Protein AF-A0A957PZE1-F1 (afdb_monomer)

Structure (mmCIF, N/CA/C/O backbone):
data_AF-A0A957PZE1-F1
#
_entry.id   AF-A0A957PZE1-F1
#
loop_
_atom_site.group_PDB
_atom_site.id
_atom_site.type_symbol
_atom_site.label_atom_id
_atom_site.label_alt_id
_atom_site.label_comp_id
_atom_site.label_asym_id
_atom_site.label_entity_id
_atom_site.label_seq_id
_atom_site.pdbx_PDB_ins_code
_atom_site.Cartn_x
_atom_site.Cartn_y
_atom_site.Cartn_z
_atom_site.occupancy
_atom_site.B_iso_or_equiv
_atom_site.auth_seq_id
_atom_site.auth_comp_id
_atom_site.auth_asym_id
_atom_site.auth_atom_id
_atom_site.pdbx_PDB_model_num
ATOM 1 N N . MET A 1 1 ? -13.901 0.054 61.095 1.00 64.50 1 MET A N 1
ATOM 2 C CA . MET A 1 1 ? -14.692 1.271 61.415 1.00 64.50 1 MET A CA 1
ATOM 3 C C . MET A 1 1 ? -14.905 2.197 60.211 1.00 64.50 1 MET A C 1
ATOM 5 O O . MET A 1 1 ? -15.991 2.746 60.089 1.00 64.50 1 MET A O 1
ATOM 9 N N . 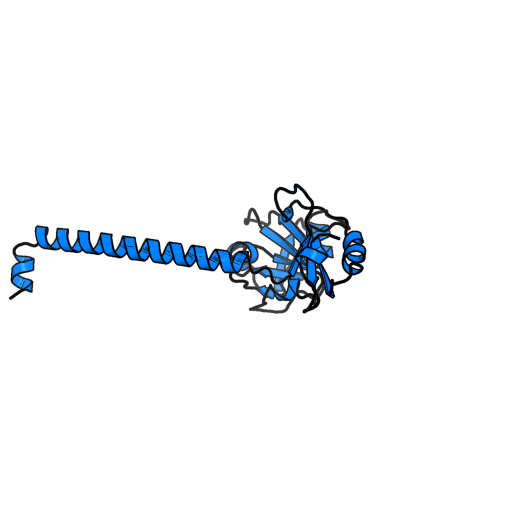VAL A 1 2 ? -13.943 2.321 59.285 1.00 71.81 2 VAL A N 1
ATOM 10 C CA . VAL A 1 2 ? -14.029 3.201 58.095 1.00 71.81 2 VAL A CA 1
ATOM 11 C C . VAL A 1 2 ? -15.204 2.864 57.157 1.00 71.81 2 VAL A C 1
ATOM 13 O O . VAL A 1 2 ? -15.988 3.746 56.824 1.00 71.81 2 VAL A O 1
ATOM 16 N N . ILE A 1 3 ? -15.411 1.585 56.821 1.00 73.06 3 ILE A N 1
ATOM 17 C CA . ILE A 1 3 ? -16.488 1.135 55.909 1.00 73.06 3 ILE A CA 1
ATOM 18 C C . ILE A 1 3 ? -17.892 1.456 56.463 1.00 73.06 3 ILE A C 1
ATOM 20 O O . ILE A 1 3 ? -18.770 1.907 55.732 1.00 73.06 3 ILE A O 1
ATOM 24 N N . LYS A 1 4 ? -18.091 1.323 57.784 1.00 71.12 4 LYS A N 1
ATOM 25 C CA . LYS A 1 4 ? -19.349 1.681 58.470 1.00 71.12 4 LYS A CA 1
ATOM 26 C C . LYS A 1 4 ? -19.640 3.189 58.427 1.00 71.12 4 LYS A C 1
ATOM 28 O O . LYS A 1 4 ? -20.803 3.578 58.370 1.00 71.12 4 LYS A O 1
ATOM 33 N N . ASN A 1 5 ? -18.603 4.031 58.438 1.00 69.94 5 ASN A N 1
ATOM 34 C CA . ASN A 1 5 ? -18.749 5.485 58.319 1.00 69.94 5 ASN A CA 1
ATOM 35 C C . ASN A 1 5 ? -19.042 5.933 56.881 1.00 69.94 5 ASN A C 1
ATOM 37 O O . ASN A 1 5 ? -19.846 6.844 56.696 1.00 69.94 5 ASN A O 1
ATOM 41 N N . LEU A 1 6 ? -18.459 5.267 55.880 1.00 68.75 6 LEU A N 1
ATOM 42 C CA . LEU A 1 6 ? -18.777 5.500 54.465 1.00 68.75 6 LEU A CA 1
ATOM 43 C C . LEU A 1 6 ? -20.239 5.134 54.156 1.00 68.75 6 LEU A C 1
ATOM 45 O O . LEU A 1 6 ? -20.953 5.914 53.533 1.00 68.75 6 LEU A O 1
ATOM 49 N N . LEU A 1 7 ? -20.724 4.004 54.687 1.00 74.94 7 LEU A N 1
ATOM 50 C CA . LEU A 1 7 ? -22.118 3.561 54.533 1.00 74.94 7 LEU A CA 1
ATOM 51 C C . LEU A 1 7 ? -23.134 4.481 55.233 1.00 74.94 7 LEU A C 1
ATOM 53 O O . LEU A 1 7 ? -24.250 4.639 54.748 1.00 74.94 7 LEU A O 1
ATOM 57 N N . ARG A 1 8 ? -22.758 5.144 56.337 1.00 79.06 8 ARG A N 1
ATOM 58 C CA . ARG A 1 8 ? -23.622 6.129 57.024 1.00 79.06 8 ARG A CA 1
ATOM 59 C C . ARG A 1 8 ? -23.803 7.438 56.252 1.00 79.06 8 ARG A C 1
ATOM 61 O O . ARG A 1 8 ? -24.754 8.165 56.520 1.00 79.06 8 ARG A O 1
ATOM 68 N N . ARG A 1 9 ? -22.899 7.764 55.324 1.00 81.56 9 ARG A N 1
ATOM 69 C CA . ARG A 1 9 ? -22.965 8.959 54.461 1.00 81.56 9 ARG A CA 1
ATOM 70 C C . ARG A 1 9 ? -22.825 8.572 52.987 1.00 81.56 9 ARG A C 1
ATOM 72 O O . ARG A 1 9 ? -22.110 9.232 52.234 1.00 81.56 9 ARG A O 1
ATOM 79 N N . ALA A 1 10 ? -23.542 7.517 52.593 1.00 77.81 10 ALA A N 1
ATOM 80 C CA . ALA A 1 10 ? -23.417 6.854 51.296 1.00 77.81 10 ALA A CA 1
ATOM 81 C C . ALA A 1 10 ? -23.477 7.818 50.099 1.00 77.81 10 ALA A C 1
ATOM 83 O O . ALA A 1 10 ? -22.637 7.729 49.213 1.00 77.81 10 ALA A O 1
ATOM 84 N N . VAL A 1 11 ? -24.393 8.795 50.107 1.00 87.25 11 VAL A N 1
ATOM 85 C CA . VAL A 1 11 ? -24.543 9.767 49.007 1.00 87.25 11 VAL A CA 1
ATOM 86 C C . VAL A 1 11 ? -23.292 10.629 48.829 1.00 87.25 11 VAL A C 1
ATOM 88 O O . VAL A 1 11 ? -22.794 10.777 47.718 1.00 87.25 11 VAL A O 1
ATOM 91 N N . ARG A 1 12 ? -22.743 11.175 49.922 1.00 87.38 12 ARG A N 1
ATOM 92 C CA . ARG A 1 12 ? -21.571 12.061 49.856 1.00 87.38 12 ARG A CA 1
ATOM 93 C C . ARG A 1 12 ? -20.314 11.292 49.458 1.00 87.38 12 ARG A C 1
ATOM 95 O O . ARG A 1 12 ? -19.542 11.787 48.646 1.00 87.38 12 ARG A O 1
ATOM 102 N N . SER A 1 13 ? -20.130 10.092 50.008 1.00 87.25 13 SER A N 1
ATOM 103 C CA . SER A 1 13 ? -19.007 9.220 49.656 1.00 87.25 13 SER A CA 1
ATOM 104 C C . SER A 1 13 ? -19.080 8.749 48.200 1.00 87.25 13 SER A C 1
ATOM 106 O O . SER A 1 13 ? -18.061 8.767 47.511 1.00 87.25 13 SER A O 1
ATOM 108 N N . LEU A 1 14 ? -20.273 8.407 47.702 1.00 90.31 14 LEU A N 1
ATOM 109 C CA . LEU A 1 14 ? -20.483 8.046 46.300 1.00 90.31 14 LEU A CA 1
ATOM 110 C C . LEU A 1 14 ? -20.135 9.215 45.373 1.00 90.31 14 LEU A C 1
ATOM 112 O O . LEU A 1 14 ? -19.363 9.033 44.438 1.00 90.31 14 LEU A O 1
ATOM 116 N N . LEU A 1 15 ? -20.628 10.422 45.671 1.00 91.00 15 LEU A N 1
ATOM 117 C CA . LEU A 1 15 ? -20.382 11.605 44.843 1.00 91.00 15 LEU A CA 1
ATOM 118 C C . LEU A 1 15 ? -18.883 11.934 44.732 1.00 91.00 15 LEU A C 1
ATOM 120 O O . LEU A 1 15 ? -18.403 12.271 43.654 1.00 91.00 15 LEU A O 1
ATOM 124 N N . THR A 1 16 ? -18.123 11.776 45.823 1.00 92.62 16 THR A N 1
ATOM 125 C CA . THR A 1 16 ? -16.663 11.975 45.806 1.00 92.62 16 THR A CA 1
ATOM 126 C C . THR A 1 16 ? -15.922 10.900 45.019 1.00 92.62 16 THR A C 1
ATOM 128 O O . THR A 1 16 ? -14.994 11.223 44.283 1.00 92.62 16 THR A O 1
ATOM 131 N N . ILE A 1 17 ? -16.332 9.633 45.142 1.00 94.06 17 ILE A N 1
ATOM 132 C CA . ILE A 1 17 ? -15.716 8.527 44.397 1.00 94.06 17 ILE A CA 1
ATOM 133 C C . ILE A 1 17 ? -15.972 8.706 42.901 1.00 94.06 17 ILE A C 1
ATOM 135 O O . ILE A 1 17 ? -15.044 8.577 42.112 1.00 94.06 17 ILE A O 1
ATOM 139 N N . VAL A 1 18 ? -17.199 9.068 42.519 1.00 96.12 18 VAL A N 1
ATOM 140 C CA . VAL A 1 18 ? -17.568 9.338 41.125 1.00 96.12 18 VAL A CA 1
ATOM 141 C C . VAL A 1 18 ? -16.770 10.515 40.566 1.00 96.12 18 VAL A C 1
ATOM 143 O O . VAL A 1 18 ? -16.226 10.402 39.474 1.00 96.12 18 VAL A O 1
ATOM 146 N N . GLY A 1 19 ? -16.623 11.611 41.317 1.00 95.94 19 GLY A N 1
ATOM 147 C CA . GLY A 1 19 ? -15.820 12.758 40.877 1.00 95.94 19 GLY A CA 1
ATOM 148 C C . GLY A 1 19 ? -14.353 12.400 40.614 1.00 95.94 19 GLY A C 1
ATOM 149 O O . GLY A 1 19 ? -13.808 12.759 39.572 1.00 95.94 19 GLY A O 1
ATOM 150 N N . ILE A 1 20 ? -13.728 11.638 41.521 1.00 96.44 20 ILE A N 1
ATOM 151 C CA . ILE A 1 20 ? -12.349 11.156 41.342 1.00 96.44 20 ILE A CA 1
ATOM 152 C C . ILE A 1 20 ? -12.267 10.190 40.155 1.00 96.44 20 ILE A C 1
ATOM 154 O O . ILE A 1 20 ? -11.367 10.319 39.330 1.00 96.44 20 ILE A O 1
ATOM 158 N N . ALA A 1 21 ? -13.212 9.255 40.038 1.00 97.12 21 ALA A N 1
ATOM 159 C CA . ALA A 1 21 ? -13.241 8.279 38.954 1.00 97.12 21 ALA A CA 1
ATOM 160 C C . ALA A 1 21 ? -13.356 8.953 37.581 1.00 97.12 21 ALA A C 1
ATOM 162 O O . ALA A 1 21 ? -12.609 8.600 36.675 1.00 97.12 21 ALA A O 1
ATOM 163 N N . ILE A 1 22 ? -14.228 9.958 37.441 1.00 97.12 22 ILE A N 1
ATOM 164 C CA . ILE A 1 22 ? -14.371 10.733 36.201 1.00 97.12 22 ILE A CA 1
ATOM 165 C C . ILE A 1 22 ? -13.078 11.493 35.891 1.00 97.12 22 ILE A C 1
ATOM 167 O O . ILE A 1 22 ? -12.617 11.458 34.753 1.00 97.12 22 ILE A O 1
ATOM 171 N N . GLY A 1 23 ? -12.464 12.139 36.888 1.00 96.88 23 GLY A N 1
ATOM 172 C CA . GLY A 1 23 ? -11.207 12.868 36.698 1.00 96.88 23 GLY A CA 1
ATOM 173 C C . GLY A 1 23 ? -10.065 11.964 36.228 1.00 96.88 23 GLY A C 1
ATOM 174 O O . GLY A 1 23 ? -9.386 12.277 35.252 1.00 96.88 23 GLY A O 1
ATOM 175 N N . VAL A 1 24 ? -9.889 10.809 36.875 1.00 97.19 24 VAL A N 1
ATOM 176 C CA . VAL A 1 24 ? -8.869 9.823 36.488 1.00 97.19 24 VAL A CA 1
ATOM 177 C C . VAL A 1 24 ? -9.172 9.235 35.109 1.00 97.19 24 VAL A C 1
ATOM 179 O O . VAL A 1 24 ? -8.272 9.161 34.276 1.00 97.19 24 VAL A O 1
ATOM 182 N N . ALA A 1 25 ? -10.430 8.875 34.833 1.00 97.12 25 ALA A N 1
ATOM 183 C CA . ALA A 1 25 ? -10.836 8.345 33.534 1.00 97.12 25 ALA A CA 1
ATOM 184 C C . ALA A 1 25 ? -10.571 9.344 32.400 1.00 97.12 25 ALA A C 1
ATOM 186 O O . ALA A 1 25 ? -10.066 8.945 31.355 1.00 97.12 25 ALA A O 1
ATOM 187 N N . ALA A 1 26 ? -10.841 10.635 32.614 1.00 97.19 26 ALA A N 1
ATOM 188 C CA . ALA A 1 26 ? -10.577 11.677 31.627 1.00 97.19 26 ALA A CA 1
ATOM 189 C C . ALA A 1 26 ? -9.078 11.811 31.317 1.00 97.19 26 ALA A C 1
ATOM 191 O O . ALA A 1 26 ? -8.698 11.846 30.149 1.00 97.19 26 ALA A O 1
ATOM 192 N N . VAL A 1 27 ? -8.217 11.833 32.342 1.00 96.88 27 VAL A N 1
ATOM 193 C CA . VAL A 1 27 ? -6.758 11.928 32.150 1.00 96.88 27 VAL A CA 1
ATOM 194 C C . VAL A 1 27 ? -6.211 10.691 31.433 1.00 96.88 27 VAL A C 1
ATOM 196 O O . VAL A 1 27 ? -5.421 10.827 30.500 1.00 96.88 27 VAL A O 1
ATOM 199 N N . VAL A 1 28 ? -6.658 9.490 31.816 1.00 97.06 28 VAL A N 1
ATOM 200 C CA . VAL A 1 28 ? -6.245 8.234 31.167 1.00 97.06 28 VAL A CA 1
ATOM 201 C C . VAL A 1 28 ? -6.726 8.176 29.716 1.00 97.06 28 VAL A C 1
ATOM 203 O O . VAL A 1 28 ? -5.942 7.829 28.836 1.00 97.06 28 VAL A O 1
ATOM 206 N N . ALA A 1 29 ? -7.978 8.553 29.447 1.00 97.06 29 ALA A N 1
ATOM 207 C CA . ALA A 1 29 ? -8.534 8.566 28.096 1.00 97.06 29 ALA A CA 1
ATOM 208 C C . ALA A 1 29 ? -7.786 9.549 27.186 1.00 97.06 29 ALA A C 1
ATOM 210 O O . ALA A 1 29 ? -7.378 9.173 26.090 1.00 97.06 29 ALA A O 1
ATOM 211 N N . LEU A 1 30 ? -7.538 10.776 27.655 1.00 96.75 30 LEU A N 1
ATOM 212 C CA . LEU A 1 30 ? -6.773 11.771 26.898 1.00 96.75 30 LEU A CA 1
ATOM 213 C C . LEU A 1 30 ? -5.331 11.312 26.645 1.00 96.75 30 LEU A C 1
ATOM 215 O O . LEU A 1 30 ? -4.832 11.477 25.534 1.00 96.75 30 LEU A O 1
ATOM 219 N N . GLY A 1 31 ? -4.680 10.696 27.636 1.00 94.88 31 GLY A N 1
ATOM 220 C CA . GLY A 1 31 ? -3.337 10.131 27.479 1.00 94.88 31 GLY A CA 1
ATOM 221 C C . GLY A 1 31 ? -3.289 9.006 26.442 1.00 94.88 31 GLY A C 1
ATOM 222 O O . GLY A 1 31 ? -2.439 9.023 25.553 1.00 94.88 31 GLY A O 1
ATOM 223 N N . ALA A 1 32 ? -4.241 8.071 26.501 1.00 94.88 32 ALA A N 1
ATOM 224 C CA . ALA A 1 32 ? -4.355 6.981 25.534 1.00 94.88 32 ALA A CA 1
ATOM 225 C C . ALA A 1 32 ? -4.643 7.496 24.115 1.00 94.88 32 ALA A C 1
ATOM 227 O O . ALA A 1 32 ? -4.036 7.020 23.158 1.00 94.88 32 ALA A O 1
ATOM 228 N N . MET A 1 33 ? -5.513 8.501 23.970 1.00 94.12 33 MET A N 1
ATOM 229 C CA . MET A 1 33 ? -5.779 9.146 22.681 1.00 94.12 33 MET A CA 1
ATOM 230 C C . MET A 1 33 ? -4.530 9.831 22.122 1.00 94.12 33 MET A C 1
ATOM 232 O O . MET A 1 33 ? -4.203 9.632 20.955 1.00 94.12 33 MET A O 1
ATOM 236 N N . ALA A 1 34 ? -3.809 10.601 22.943 1.00 91.69 34 ALA A N 1
ATOM 237 C CA . ALA A 1 34 ? -2.589 11.280 22.515 1.00 91.69 34 ALA A CA 1
ATOM 238 C C . ALA A 1 34 ? -1.528 10.280 22.037 1.00 91.69 34 ALA A C 1
ATOM 240 O O . ALA A 1 34 ? -0.924 10.465 20.980 1.00 91.69 34 ALA A O 1
ATOM 241 N N . GLN A 1 35 ? -1.343 9.187 22.778 1.00 87.31 35 GLN A N 1
ATOM 242 C CA . GLN A 1 35 ? -0.383 8.152 22.417 1.00 87.31 35 GLN A CA 1
ATOM 243 C C . GLN A 1 35 ? -0.818 7.359 21.179 1.00 87.31 35 GLN A C 1
ATOM 245 O O . GLN A 1 35 ? 0.016 7.071 20.324 1.00 87.31 35 GLN A O 1
ATOM 250 N N . GLY A 1 36 ? -2.116 7.080 21.036 1.00 85.19 36 GLY A N 1
ATOM 251 C CA . GLY A 1 36 ? -2.676 6.468 19.833 1.00 85.19 36 GLY A CA 1
ATOM 252 C C . GLY A 1 36 ? -2.484 7.342 18.592 1.00 85.19 36 GLY A C 1
ATOM 253 O O . GLY A 1 36 ? -2.094 6.834 17.545 1.00 85.19 36 GLY A O 1
ATOM 254 N N . ILE A 1 37 ? -2.687 8.659 18.695 1.00 85.12 37 ILE A N 1
ATOM 255 C CA . ILE A 1 37 ? -2.420 9.593 17.589 1.00 85.12 37 ILE A CA 1
ATOM 256 C C . ILE A 1 37 ? -0.927 9.604 17.246 1.00 85.12 37 ILE A C 1
ATOM 258 O O . ILE A 1 37 ? -0.581 9.488 16.075 1.00 85.12 37 ILE A O 1
ATOM 262 N N . ALA A 1 38 ? -0.046 9.691 18.247 1.00 80.00 38 ALA A N 1
ATOM 263 C CA . ALA A 1 38 ? 1.399 9.707 18.024 1.00 80.00 38 ALA A CA 1
ATOM 264 C C . ALA A 1 38 ? 1.896 8.431 17.322 1.00 80.00 38 ALA A C 1
ATOM 266 O O . ALA A 1 38 ? 2.649 8.525 16.358 1.00 80.00 38 ALA A O 1
ATOM 267 N N . GLN A 1 39 ? 1.432 7.255 17.761 1.00 76.94 39 GLN A N 1
ATOM 268 C CA . GLN A 1 39 ? 1.778 5.970 17.144 1.00 76.94 39 GLN A CA 1
ATOM 269 C C . GLN A 1 39 ? 1.272 5.874 15.701 1.00 76.94 39 GLN A C 1
ATOM 271 O O . GLN A 1 39 ? 2.044 5.532 14.808 1.00 76.94 39 GLN A O 1
ATOM 276 N N . ASN A 1 40 ? 0.011 6.246 15.453 1.00 69.44 40 ASN A N 1
ATOM 277 C CA . ASN A 1 40 ? -0.540 6.263 14.096 1.00 69.44 40 ASN A CA 1
ATOM 278 C C . ASN A 1 40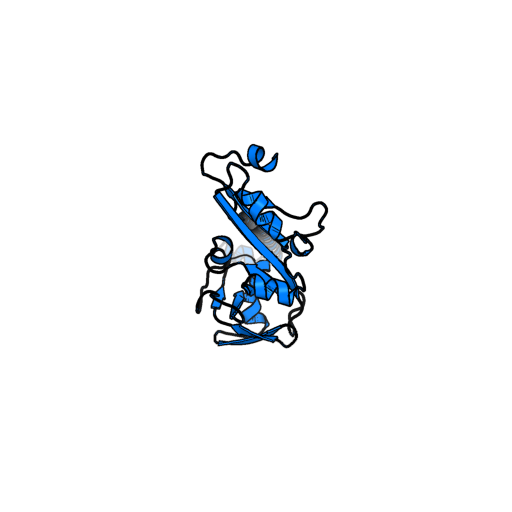 ? 0.236 7.220 13.183 1.00 69.44 40 ASN A C 1
ATOM 280 O O . ASN A 1 40 ? 0.483 6.894 12.028 1.00 69.44 40 ASN A O 1
ATOM 284 N N . TYR A 1 41 ? 0.664 8.376 13.698 1.00 67.81 41 TYR A N 1
ATOM 285 C CA . TYR A 1 41 ? 1.433 9.342 12.919 1.00 67.81 41 TYR A CA 1
ATOM 286 C C . TYR A 1 41 ? 2.831 8.819 12.566 1.00 67.81 41 TYR A C 1
ATOM 288 O O . TYR A 1 41 ? 3.253 8.938 11.420 1.00 67.81 41 TYR A O 1
ATOM 296 N N . THR A 1 42 ? 3.539 8.182 13.506 1.00 62.91 42 THR A N 1
ATOM 297 C CA . THR A 1 42 ? 4.848 7.579 13.201 1.00 62.91 42 THR A CA 1
ATOM 298 C C . THR A 1 42 ? 4.741 6.415 12.220 1.00 62.91 42 THR A C 1
ATOM 300 O O . THR A 1 42 ? 5.628 6.245 11.391 1.00 62.91 42 THR A O 1
ATOM 303 N N . SER A 1 43 ? 3.653 5.642 12.274 1.00 60.31 43 SER A N 1
ATOM 304 C CA . SER A 1 43 ? 3.406 4.543 11.335 1.00 60.31 43 SER A CA 1
ATOM 305 C C . SER A 1 43 ? 2.991 5.031 9.944 1.00 60.31 43 SER A C 1
ATOM 307 O O . SER A 1 43 ? 3.405 4.432 8.961 1.00 60.31 43 SER A O 1
ATOM 309 N N . ALA A 1 44 ? 2.235 6.130 9.847 1.00 55.19 44 ALA A N 1
ATOM 310 C CA . ALA A 1 44 ? 1.807 6.706 8.569 1.00 55.19 44 ALA A CA 1
ATOM 311 C C . ALA A 1 44 ? 2.928 7.464 7.831 1.00 55.19 44 ALA A C 1
ATOM 313 O O . ALA A 1 44 ? 2.952 7.492 6.605 1.00 55.19 44 ALA A O 1
ATOM 314 N N . VAL A 1 45 ? 3.856 8.089 8.566 1.00 52.22 45 VAL A N 1
ATOM 315 C CA . VAL A 1 45 ? 4.999 8.826 7.986 1.00 52.22 45 VAL A CA 1
ATOM 316 C C . VAL A 1 45 ? 6.181 7.900 7.672 1.00 52.22 45 VAL A C 1
ATOM 318 O O . VAL A 1 45 ? 7.024 8.238 6.847 1.00 52.22 45 VAL A O 1
ATOM 321 N N . GLY A 1 46 ? 6.232 6.710 8.277 1.00 49.97 46 GLY A N 1
ATOM 322 C CA . GLY A 1 46 ? 7.264 5.697 8.048 1.00 49.97 46 GLY A CA 1
ATOM 323 C C . GLY A 1 46 ? 7.121 4.934 6.729 1.00 49.97 46 GLY A C 1
ATOM 324 O O . GLY A 1 46 ? 7.293 3.718 6.722 1.00 49.97 46 GLY A O 1
ATOM 325 N N . LEU A 1 47 ? 6.792 5.612 5.623 1.00 53.16 47 LEU A N 1
ATOM 326 C CA . LEU A 1 47 ? 6.925 5.011 4.298 1.00 53.16 47 LEU A CA 1
ATOM 327 C C . LEU A 1 47 ? 8.411 4.703 4.093 1.00 53.16 47 LEU A C 1
ATOM 329 O O . LEU A 1 47 ? 9.255 5.583 4.226 1.00 53.16 47 LEU A O 1
ATOM 333 N N . ALA A 1 48 ? 8.719 3.434 3.844 1.00 52.84 48 ALA A N 1
ATOM 334 C CA . ALA A 1 48 ? 10.054 2.841 3.880 1.00 52.84 48 ALA A CA 1
ATOM 335 C C . ALA A 1 48 ? 10.991 3.280 2.733 1.00 52.84 48 ALA A C 1
ATOM 337 O O . ALA A 1 48 ? 11.823 2.492 2.293 1.00 52.84 48 ALA A O 1
ATOM 338 N N . ASN A 1 49 ? 10.855 4.513 2.241 1.00 62.28 49 ASN A N 1
ATOM 339 C CA . ASN A 1 49 ? 11.603 5.032 1.104 1.00 62.28 49 ASN A CA 1
ATOM 340 C C . ASN A 1 49 ? 12.133 6.430 1.394 1.00 62.28 49 ASN A C 1
ATOM 342 O O . ASN A 1 49 ? 11.458 7.245 2.022 1.00 62.28 49 ASN A O 1
ATOM 346 N N . ASP A 1 50 ? 13.329 6.704 0.887 1.00 76.44 50 ASP A N 1
ATOM 347 C CA . ASP A 1 50 ? 14.037 7.953 1.145 1.00 76.44 50 ASP A CA 1
ATOM 348 C C . ASP A 1 50 ? 13.362 9.147 0.450 1.00 76.44 50 ASP A C 1
ATOM 350 O O . ASP A 1 50 ? 13.348 10.249 0.997 1.00 76.44 50 ASP A O 1
ATOM 354 N N . LEU A 1 51 ? 12.770 8.935 -0.736 1.00 85.81 51 LEU A N 1
ATOM 355 C CA . LEU A 1 51 ? 12.013 9.953 -1.474 1.00 85.81 51 LEU A CA 1
ATOM 356 C C . LEU A 1 51 ? 10.761 9.369 -2.155 1.00 85.81 51 LEU A C 1
ATOM 358 O O . LEU A 1 51 ? 10.725 8.213 -2.580 1.00 85.81 51 LEU A O 1
ATOM 362 N N . LEU A 1 52 ? 9.733 10.210 -2.307 1.00 87.81 52 LEU A N 1
ATOM 363 C CA . LEU A 1 52 ? 8.496 9.908 -3.032 1.00 87.81 52 LEU A CA 1
ATOM 364 C C . LEU A 1 52 ? 8.258 10.953 -4.120 1.00 87.81 52 LEU A C 1
ATOM 366 O O . LEU A 1 52 ? 8.204 12.150 -3.839 1.00 87.81 52 LEU A O 1
ATOM 370 N N . VAL A 1 53 ? 8.048 10.500 -5.355 1.00 89.31 53 VAL A N 1
ATOM 371 C CA . VAL A 1 53 ? 7.683 11.360 -6.485 1.00 89.31 53 VAL A CA 1
ATOM 372 C C . VAL A 1 53 ? 6.212 11.169 -6.808 1.00 89.31 53 VAL A C 1
ATOM 374 O O . VAL A 1 53 ? 5.755 10.060 -7.081 1.00 89.31 53 VAL A O 1
ATOM 377 N N . THR A 1 54 ? 5.474 12.273 -6.795 1.00 91.12 54 THR A N 1
ATOM 378 C CA . THR A 1 54 ? 4.042 12.332 -7.102 1.00 91.12 54 THR A CA 1
ATOM 379 C C . THR A 1 54 ? 3.771 13.488 -8.060 1.00 91.12 54 THR A C 1
ATOM 381 O O . THR A 1 54 ? 4.602 14.382 -8.234 1.00 91.12 54 THR A O 1
ATOM 384 N N . GLN A 1 55 ? 2.619 13.473 -8.726 1.00 89.06 55 GLN A N 1
ATOM 385 C CA . GLN A 1 55 ? 2.228 14.554 -9.618 1.00 89.06 55 GLN A CA 1
ATOM 386 C C . GLN A 1 55 ? 1.997 15.853 -8.835 1.00 89.06 55 GLN A C 1
ATOM 388 O O . GLN A 1 55 ? 1.232 15.897 -7.871 1.00 89.06 55 GLN A O 1
ATOM 393 N N . ALA A 1 56 ? 2.620 16.940 -9.295 1.00 86.50 56 ALA A N 1
ATOM 394 C CA . ALA A 1 56 ? 2.428 18.261 -8.709 1.00 86.50 56 ALA A CA 1
ATOM 395 C C . ALA A 1 56 ? 0.947 18.685 -8.742 1.00 86.50 56 ALA A C 1
ATOM 397 O O . ALA A 1 56 ? 0.262 18.504 -9.751 1.00 86.50 56 ALA A O 1
ATOM 398 N N . ASN A 1 57 ? 0.479 19.297 -7.650 1.00 84.12 57 ASN A N 1
ATOM 399 C CA . ASN A 1 57 ? -0.910 19.733 -7.438 1.00 84.12 57 ASN A CA 1
ATOM 400 C C . ASN A 1 57 ? -1.966 18.610 -7.446 1.00 84.12 57 ASN A C 1
ATOM 402 O O . ASN A 1 57 ? -3.158 18.903 -7.554 1.00 84.12 57 ASN A O 1
ATOM 406 N N . ALA A 1 58 ? -1.572 17.339 -7.321 1.00 80.44 58 ALA A N 1
ATOM 407 C CA . ALA A 1 58 ? -2.532 16.274 -7.058 1.00 80.44 58 ALA A CA 1
ATOM 408 C C . ALA A 1 58 ? -3.123 16.434 -5.645 1.00 80.44 58 ALA A C 1
ATOM 410 O O . ALA A 1 58 ? -2.396 16.670 -4.682 1.00 80.44 58 ALA A O 1
ATOM 411 N N . TYR A 1 59 ? -4.447 16.295 -5.521 1.00 78.00 59 TYR A N 1
ATOM 412 C CA . TYR A 1 59 ? -5.134 16.346 -4.223 1.00 78.00 59 TYR A CA 1
ATOM 413 C C . TYR A 1 59 ? -4.773 15.166 -3.313 1.00 78.00 59 TYR A C 1
ATOM 415 O O . TYR A 1 59 ? -4.799 15.300 -2.095 1.00 78.00 59 TYR A O 1
ATOM 423 N N . ASP A 1 60 ? -4.461 14.019 -3.917 1.00 81.44 60 ASP A N 1
ATOM 424 C CA . ASP A 1 60 ? -4.044 12.791 -3.250 1.00 81.44 60 ASP A CA 1
ATOM 425 C C . ASP A 1 60 ? -3.134 12.007 -4.207 1.00 81.44 60 ASP A C 1
ATOM 427 O O . ASP A 1 60 ? -3.286 12.084 -5.432 1.00 81.44 60 ASP A O 1
ATOM 431 N N . VAL A 1 61 ? -2.228 11.211 -3.650 1.00 83.06 61 VAL A N 1
ATOM 432 C CA . VAL A 1 61 ? -1.389 10.256 -4.378 1.00 83.06 61 VAL A CA 1
ATOM 433 C C . VAL A 1 61 ? -2.234 9.307 -5.231 1.00 83.06 61 VAL A C 1
ATOM 435 O O . VAL A 1 61 ? -1.860 8.986 -6.354 1.00 83.06 61 VAL A O 1
ATOM 438 N N . VAL A 1 62 ? -3.419 8.906 -4.768 1.00 83.38 62 VAL A N 1
ATOM 439 C CA . VAL A 1 62 ? -4.323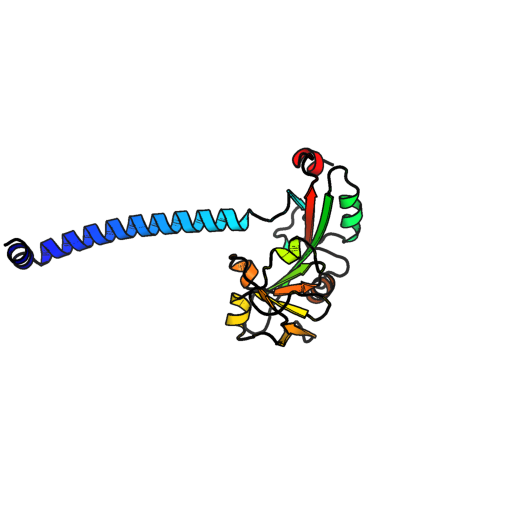 8.035 -5.535 1.00 83.38 62 VAL A CA 1
ATOM 440 C C . VAL A 1 62 ? -4.815 8.696 -6.835 1.00 83.38 62 VAL A C 1
ATOM 442 O O . VAL A 1 62 ? -5.048 8.010 -7.835 1.00 83.38 62 VAL A O 1
ATOM 445 N N . PHE A 1 63 ? -4.906 10.028 -6.874 1.00 84.56 63 PHE A N 1
ATOM 446 C CA . PHE A 1 63 ? -5.300 10.792 -8.066 1.00 84.56 63 PHE A CA 1
ATOM 447 C C . PHE A 1 63 ? -4.119 11.240 -8.927 1.00 84.56 63 PHE A C 1
ATOM 449 O O . PHE A 1 63 ? -4.329 11.782 -10.011 1.00 84.56 63 PHE A O 1
ATOM 456 N N . SER A 1 64 ? -2.892 10.996 -8.475 1.00 87.19 64 SER A N 1
ATOM 457 C CA . SER A 1 64 ? -1.692 11.260 -9.257 1.00 87.19 64 SER A CA 1
ATOM 458 C C . SER A 1 64 ? -1.625 10.330 -10.474 1.00 87.19 64 SER A C 1
ATOM 460 O O . SER A 1 64 ? -2.067 9.174 -10.439 1.00 87.19 64 SER A O 1
ATOM 462 N N . SER A 1 65 ? -1.106 10.866 -11.574 1.00 89.69 65 SER A N 1
ATOM 463 C CA . SER A 1 65 ? -0.964 10.192 -12.857 1.00 89.69 65 SER A CA 1
ATOM 464 C C . SER A 1 65 ? 0.337 10.627 -13.525 1.00 89.69 65 SER A C 1
ATOM 466 O O . SER A 1 65 ? 0.407 11.657 -14.199 1.00 89.69 65 SER A O 1
ATOM 468 N N . LEU A 1 66 ? 1.375 9.821 -13.342 1.00 91.88 66 LEU A N 1
ATOM 469 C CA . LEU A 1 66 ? 2.692 9.994 -13.942 1.00 91.88 66 LEU A CA 1
ATOM 470 C C . LEU A 1 66 ? 2.881 8.980 -15.068 1.00 91.88 66 LEU A C 1
ATOM 472 O O . LEU A 1 66 ? 2.411 7.851 -14.967 1.00 91.88 66 LEU A O 1
ATOM 476 N N . ASP A 1 67 ? 3.576 9.372 -16.133 1.00 93.19 67 ASP A N 1
ATOM 477 C CA . ASP A 1 67 ? 3.978 8.431 -17.178 1.00 93.19 67 ASP A CA 1
ATOM 478 C C . ASP A 1 67 ? 5.032 7.467 -16.616 1.00 93.19 67 ASP A C 1
ATOM 480 O O . ASP A 1 67 ? 5.999 7.896 -15.979 1.00 93.19 67 ASP A O 1
ATOM 484 N N . GLU A 1 68 ? 4.849 6.168 -16.842 1.00 91.19 68 GLU A N 1
ATOM 485 C CA . GLU A 1 68 ? 5.760 5.134 -16.348 1.00 91.19 68 GLU A CA 1
ATOM 486 C C . GLU A 1 68 ? 7.194 5.301 -16.882 1.00 91.19 68 GLU A C 1
ATOM 488 O O . GLU A 1 68 ? 8.154 4.989 -16.178 1.00 91.19 68 GLU A O 1
ATOM 493 N N . SER A 1 69 ? 7.363 5.891 -18.073 1.00 92.62 69 SER A N 1
ATOM 494 C CA . SER A 1 69 ? 8.680 6.183 -18.662 1.00 92.62 69 SER A CA 1
ATOM 495 C C . SER A 1 69 ? 9.533 7.145 -17.828 1.00 92.62 69 SER A C 1
ATOM 497 O O . SER A 1 69 ? 10.757 7.186 -17.975 1.00 92.62 69 SER A O 1
ATOM 499 N N . TYR A 1 70 ? 8.926 7.907 -16.911 1.00 93.00 70 TYR A N 1
ATOM 500 C CA . TYR A 1 70 ? 9.683 8.728 -15.971 1.00 93.00 70 TYR A CA 1
ATOM 501 C C . TYR A 1 70 ? 10.500 7.898 -14.981 1.00 93.00 70 TYR A C 1
ATOM 503 O O . TYR A 1 70 ? 11.519 8.399 -14.513 1.00 93.00 70 TYR A O 1
ATOM 511 N N . GLY A 1 71 ? 10.144 6.634 -14.736 1.00 91.62 71 GLY A N 1
ATOM 512 C CA . GLY A 1 71 ? 10.922 5.743 -13.876 1.00 91.62 71 GLY A CA 1
ATOM 513 C C . GLY A 1 71 ? 12.371 5.591 -14.347 1.00 91.62 71 GLY A C 1
ATOM 514 O O . GLY A 1 71 ? 13.293 5.750 -13.551 1.00 91.62 71 GLY A O 1
ATOM 515 N N . GLU A 1 72 ? 12.590 5.398 -15.652 1.00 92.25 72 GLU A N 1
ATOM 516 C CA . GLU A 1 72 ? 13.939 5.285 -16.234 1.00 92.25 72 GLU A CA 1
ATOM 517 C C . GLU A 1 72 ? 14.739 6.586 -16.095 1.00 92.25 72 GLU A C 1
ATOM 519 O O . GLU A 1 72 ? 15.942 6.573 -15.834 1.00 92.25 72 GLU A O 1
ATOM 524 N N . ARG A 1 73 ? 14.064 7.733 -16.230 1.00 92.69 73 ARG A N 1
ATOM 525 C CA . ARG A 1 73 ? 14.694 9.051 -16.075 1.00 92.69 73 ARG A CA 1
ATOM 526 C C . ARG A 1 73 ? 15.094 9.320 -14.629 1.00 92.69 73 ARG A C 1
ATOM 528 O O . ARG A 1 73 ? 16.169 9.865 -14.406 1.00 92.69 73 ARG A O 1
ATOM 535 N N . ILE A 1 74 ? 14.249 8.936 -13.674 1.00 92.12 74 ILE A N 1
ATOM 536 C CA . ILE A 1 74 ? 14.526 9.058 -12.239 1.00 92.12 74 ILE A CA 1
ATOM 537 C C . ILE A 1 74 ? 15.682 8.129 -11.853 1.00 92.12 74 ILE A C 1
ATOM 539 O O . ILE A 1 74 ? 16.597 8.557 -11.159 1.00 92.12 74 ILE A O 1
ATOM 543 N N . ALA A 1 75 ? 15.702 6.894 -12.362 1.00 92.56 75 ALA A N 1
ATOM 544 C CA . ALA A 1 75 ? 16.778 5.938 -12.096 1.00 92.56 75 ALA A CA 1
ATOM 545 C C . ALA A 1 75 ? 18.145 6.409 -12.627 1.00 92.56 75 ALA A C 1
ATOM 547 O O . ALA A 1 75 ? 19.184 6.023 -12.101 1.00 92.56 75 ALA A O 1
ATOM 548 N N . ALA A 1 76 ? 18.160 7.266 -13.653 1.00 93.69 76 ALA A N 1
ATOM 549 C CA . ALA A 1 76 ? 19.380 7.869 -14.182 1.00 93.69 76 ALA A CA 1
ATOM 550 C C . ALA A 1 76 ? 19.913 9.048 -13.339 1.00 93.69 76 ALA A C 1
ATOM 552 O O . ALA A 1 76 ? 21.005 9.554 -13.623 1.00 93.69 76 ALA A O 1
ATOM 553 N N . VAL A 1 77 ? 19.174 9.516 -12.324 1.00 92.81 77 VAL A N 1
ATOM 554 C CA . VAL A 1 77 ? 19.613 10.614 -11.452 1.00 92.81 77 VAL A CA 1
ATOM 555 C C . VAL A 1 77 ? 20.727 10.120 -10.516 1.00 92.81 77 VAL A C 1
ATOM 557 O O . VAL A 1 77 ? 20.534 9.153 -9.778 1.00 92.81 77 VAL A O 1
ATOM 560 N N . PRO A 1 78 ? 21.900 10.783 -10.475 1.00 90.75 78 PRO A N 1
ATOM 561 C CA . PRO A 1 78 ? 22.975 10.380 -9.574 1.00 90.75 78 PRO A CA 1
ATOM 562 C C . PRO A 1 78 ? 22.544 10.438 -8.104 1.00 90.75 78 PRO A C 1
ATOM 564 O O . PRO A 1 78 ? 22.105 11.487 -7.636 1.00 90.75 78 PRO A O 1
ATOM 567 N N . GLY A 1 79 ? 22.736 9.336 -7.376 1.00 88.88 79 GLY A N 1
ATOM 568 C CA . GLY A 1 79 ? 22.337 9.193 -5.971 1.00 88.88 79 GLY A CA 1
ATOM 569 C C . GLY A 1 79 ? 21.136 8.268 -5.762 1.00 88.88 79 GLY A C 1
ATOM 570 O O . GLY A 1 79 ? 20.948 7.794 -4.644 1.00 88.88 79 GLY A O 1
ATOM 571 N N . VAL A 1 80 ? 20.384 7.973 -6.826 1.00 91.69 80 VAL A N 1
ATOM 572 C CA . VAL A 1 80 ? 19.275 7.014 -6.821 1.00 91.69 80 VAL A CA 1
ATOM 573 C C . VAL A 1 80 ? 19.807 5.583 -6.922 1.00 91.69 80 VAL A C 1
ATOM 575 O O . VAL A 1 80 ? 20.569 5.264 -7.829 1.00 91.69 80 VAL A O 1
ATOM 578 N N . ASP A 1 81 ? 19.396 4.731 -5.984 1.00 90.94 81 ASP A N 1
ATOM 579 C CA . ASP A 1 81 ? 19.737 3.304 -5.913 1.00 90.94 81 ASP A CA 1
ATOM 580 C C . ASP A 1 81 ? 18.639 2.426 -6.529 1.00 90.94 81 ASP A C 1
ATOM 582 O O . ASP A 1 81 ? 18.920 1.490 -7.276 1.00 90.94 81 ASP A O 1
ATOM 586 N N . SER A 1 82 ? 17.375 2.751 -6.247 1.00 90.25 82 SER A N 1
ATOM 587 C CA . SER A 1 82 ? 16.209 2.016 -6.741 1.00 90.25 82 SER A CA 1
ATOM 588 C C . SER A 1 82 ? 15.036 2.952 -7.020 1.00 90.25 82 SER A C 1
ATOM 590 O O . SER A 1 82 ? 14.876 3.987 -6.373 1.00 90.25 82 SER A O 1
ATOM 592 N N . VAL A 1 83 ? 14.218 2.584 -8.009 1.00 91.88 83 VAL A N 1
ATOM 593 C CA . VAL A 1 83 ? 12.979 3.285 -8.362 1.00 91.88 83 VAL A CA 1
ATOM 594 C C . VAL A 1 83 ? 11.873 2.257 -8.508 1.00 91.88 83 VAL A C 1
ATOM 596 O O . VAL A 1 83 ? 11.931 1.391 -9.379 1.00 91.88 83 VAL A O 1
ATOM 599 N N . GLU A 1 84 ? 10.854 2.365 -7.669 1.00 92.25 84 GLU A N 1
ATOM 600 C CA . GLU A 1 84 ? 9.734 1.436 -7.630 1.00 92.25 84 GLU A CA 1
ATOM 601 C C . GLU A 1 84 ? 8.439 2.180 -7.951 1.00 92.25 84 GLU A C 1
ATOM 603 O O . GLU A 1 84 ? 8.040 3.122 -7.266 1.00 92.25 84 GLU A O 1
ATOM 608 N N . ALA A 1 85 ? 7.777 1.775 -9.030 1.00 92.81 85 ALA A N 1
ATOM 609 C CA . ALA A 1 85 ? 6.515 2.368 -9.439 1.00 92.81 85 ALA A CA 1
ATOM 610 C C . ALA A 1 85 ? 5.344 1.793 -8.631 1.00 92.81 85 ALA A C 1
ATOM 612 O O . ALA A 1 85 ? 5.205 0.574 -8.510 1.00 92.81 85 ALA A O 1
ATOM 613 N N . GLY A 1 86 ? 4.479 2.676 -8.130 1.00 92.44 86 GLY A N 1
ATOM 614 C CA . GLY A 1 86 ? 3.264 2.314 -7.404 1.00 92.44 86 GLY A CA 1
ATOM 615 C C . GLY A 1 86 ? 2.011 2.799 -8.125 1.00 92.44 86 GLY A C 1
ATOM 616 O O . GLY A 1 86 ? 1.926 3.959 -8.537 1.00 92.44 86 GLY A O 1
ATOM 617 N N . VAL A 1 87 ? 1.010 1.930 -8.258 1.00 94.81 87 VAL A N 1
ATOM 618 C CA . VAL A 1 87 ? -0.297 2.265 -8.846 1.00 94.81 87 VAL A CA 1
ATOM 619 C C . VAL A 1 87 ? -1.364 2.123 -7.780 1.00 94.81 87 VAL A C 1
ATOM 621 O O . VAL A 1 87 ? -1.657 1.015 -7.341 1.00 94.81 87 VAL A O 1
ATOM 624 N N . PHE A 1 88 ? -1.943 3.242 -7.356 1.00 92.62 88 PHE A N 1
ATOM 625 C CA . PHE A 1 88 ? -2.986 3.256 -6.331 1.00 92.62 88 PHE A CA 1
ATOM 626 C C . PHE A 1 88 ? -4.319 3.679 -6.929 1.00 92.62 88 PHE A C 1
ATOM 628 O O . PHE A 1 88 ? -4.363 4.593 -7.762 1.00 92.62 88 PHE A O 1
ATOM 635 N N . GLY A 1 89 ? -5.401 3.059 -6.463 1.00 90.69 89 GLY A N 1
ATOM 636 C CA . GLY A 1 89 ? -6.751 3.379 -6.911 1.00 90.69 89 GLY A CA 1
ATOM 637 C C . GLY A 1 89 ? -7.827 3.004 -5.909 1.00 90.69 89 GLY A C 1
ATOM 638 O O . GLY A 1 89 ? -7.860 1.877 -5.421 1.00 90.69 89 GLY A O 1
ATOM 639 N N . TRP A 1 90 ? -8.745 3.934 -5.655 1.00 90.75 90 TRP A N 1
ATOM 640 C CA . TRP A 1 90 ? -9.988 3.642 -4.952 1.00 90.75 90 TRP A CA 1
ATOM 641 C C . TRP A 1 90 ? -10.966 2.961 -5.904 1.00 90.75 90 TRP A C 1
ATOM 643 O O . TRP A 1 90 ? -11.308 3.517 -6.949 1.00 90.75 90 TRP A O 1
ATOM 653 N N . ILE A 1 91 ? -11.443 1.783 -5.523 1.00 91.44 91 ILE A N 1
ATOM 654 C CA . ILE A 1 91 ? -12.487 1.053 -6.235 1.00 91.44 91 ILE A CA 1
ATOM 655 C C . ILE A 1 91 ? -13.633 0.704 -5.286 1.00 91.44 91 ILE A C 1
ATOM 657 O O . ILE A 1 91 ? -13.523 0.802 -4.064 1.00 91.44 91 ILE A O 1
ATOM 661 N N . ASN A 1 92 ? -14.758 0.301 -5.866 1.00 89.56 92 ASN A N 1
ATOM 662 C CA . ASN A 1 92 ? -15.869 -0.265 -5.114 1.00 89.56 92 ASN A CA 1
ATOM 663 C C . ASN A 1 92 ? -15.906 -1.762 -5.385 1.00 89.56 92 ASN A C 1
ATOM 665 O O . ASN A 1 92 ? -15.908 -2.173 -6.548 1.00 89.56 92 ASN A O 1
ATOM 669 N N . VAL A 1 93 ? -15.948 -2.554 -4.319 1.00 87.38 93 VAL A N 1
ATOM 670 C CA . VAL A 1 93 ? -16.047 -4.010 -4.401 1.00 87.38 93 VAL A CA 1
ATOM 671 C C . VAL A 1 93 ? -17.146 -4.464 -3.455 1.00 87.38 93 VAL A C 1
ATOM 673 O O . VAL A 1 93 ? -17.073 -4.204 -2.257 1.00 87.38 93 VAL A O 1
ATOM 676 N N . ASP A 1 94 ? -18.168 -5.117 -4.006 1.00 82.75 94 ASP A N 1
ATOM 677 C CA . ASP A 1 94 ? -19.329 -5.630 -3.275 1.00 82.75 94 ASP A CA 1
ATOM 678 C C . ASP A 1 94 ? -19.910 -4.618 -2.264 1.00 82.75 94 ASP A C 1
ATOM 680 O O . ASP A 1 94 ? -20.457 -3.585 -2.652 1.00 82.75 94 ASP A O 1
ATOM 684 N N . ASN A 1 95 ? -19.808 -4.913 -0.966 1.00 79.31 95 ASN A N 1
ATOM 685 C CA . ASN A 1 95 ? -20.306 -4.109 0.151 1.00 79.31 95 ASN A CA 1
ATOM 686 C C . ASN A 1 95 ? -19.237 -3.206 0.795 1.00 79.31 95 ASN A C 1
ATOM 688 O O . ASN A 1 95 ? -19.519 -2.592 1.825 1.00 79.31 95 ASN A O 1
ATOM 692 N N . VAL A 1 96 ? -18.037 -3.118 0.216 1.00 81.19 96 VAL A N 1
ATOM 693 C CA . VAL A 1 96 ? -16.933 -2.277 0.696 1.00 81.19 96 VAL A CA 1
ATOM 694 C C . VAL A 1 96 ? -16.787 -1.063 -0.229 1.00 81.19 96 VAL A C 1
ATOM 696 O O . VAL A 1 96 ? -16.064 -1.120 -1.232 1.00 81.19 96 VAL A O 1
ATOM 699 N N . PRO A 1 97 ? -17.491 0.051 0.063 1.00 72.88 97 PRO A N 1
ATOM 700 C CA . PRO A 1 97 ? -17.205 1.316 -0.593 1.00 72.88 97 PRO A CA 1
ATOM 701 C C . PRO A 1 97 ? -15.824 1.790 -0.120 1.00 72.88 97 PRO A C 1
ATOM 703 O O . PRO A 1 97 ? -15.550 1.756 1.077 1.00 72.88 97 PRO A O 1
ATOM 706 N N . TYR A 1 98 ? -14.967 2.234 -1.042 1.00 83.75 98 TYR A N 1
ATOM 707 C CA . TYR A 1 98 ? -13.569 2.632 -0.779 1.00 83.75 98 TYR A CA 1
ATOM 708 C C . TYR A 1 98 ? -12.598 1.473 -0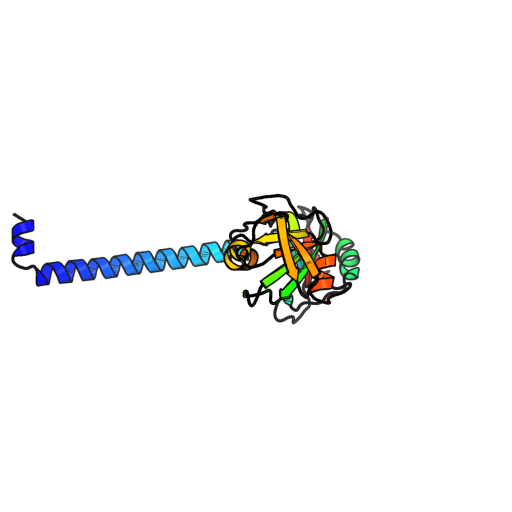.504 1.00 83.75 98 TYR A C 1
ATOM 710 O O . TYR A 1 98 ? -11.807 1.511 0.434 1.00 83.75 98 TYR A O 1
ATOM 718 N N . PHE A 1 99 ? -12.604 0.456 -1.359 1.00 91.25 99 PHE A N 1
ATOM 719 C CA . PHE A 1 99 ? -11.541 -0.542 -1.375 1.00 91.25 99 PHE A CA 1
ATOM 720 C C . PHE A 1 99 ? -10.306 0.041 -2.082 1.00 91.25 99 PHE A C 1
ATOM 722 O O . PHE A 1 99 ? -10.390 0.449 -3.243 1.00 91.25 99 PHE A O 1
ATOM 729 N N . LEU A 1 100 ? -9.161 0.100 -1.400 1.00 91.81 100 LEU A N 1
ATOM 730 C CA . LEU A 1 100 ? -7.923 0.629 -1.979 1.00 91.81 100 LEU A CA 1
ATOM 731 C C . LEU A 1 100 ? -7.117 -0.487 -2.646 1.00 91.81 100 LEU A C 1
ATOM 733 O O . LEU A 1 100 ? -6.727 -1.456 -2.002 1.00 91.81 100 LEU A O 1
ATOM 737 N N . ILE A 1 101 ? -6.858 -0.352 -3.941 1.00 94.06 101 ILE A N 1
ATOM 738 C CA . ILE A 1 101 ? -5.955 -1.240 -4.672 1.00 94.06 101 ILE A CA 1
ATOM 739 C C . ILE A 1 101 ? -4.559 -0.637 -4.677 1.00 94.06 101 ILE A C 1
ATOM 741 O O . ILE A 1 101 ? -4.383 0.524 -5.051 1.00 94.06 101 ILE A O 1
ATOM 745 N N . TYR A 1 102 ? -3.583 -1.463 -4.320 1.00 94.31 102 TYR A N 1
ATOM 746 C CA . TYR A 1 102 ? -2.162 -1.175 -4.417 1.00 94.31 102 TYR A CA 1
ATOM 747 C C . TYR A 1 102 ? -1.523 -2.091 -5.461 1.00 94.31 102 TYR A C 1
ATOM 749 O O . TYR A 1 102 ? -1.614 -3.313 -5.369 1.00 94.31 102 TYR A O 1
ATOM 757 N N . GLY A 1 103 ? -0.874 -1.506 -6.459 1.00 94.88 103 GLY A N 1
ATOM 758 C CA . GLY A 1 103 ? -0.145 -2.222 -7.496 1.00 94.88 103 GLY A CA 1
ATOM 759 C C . GLY A 1 103 ? 1.344 -1.964 -7.410 1.00 94.88 103 GLY A C 1
ATOM 760 O O . GLY A 1 103 ? 1.761 -0.810 -7.517 1.00 94.88 103 GLY A O 1
ATOM 761 N N . TYR A 1 104 ? 2.120 -3.035 -7.286 1.00 94.38 104 TYR A N 1
ATOM 762 C CA . TYR A 1 104 ? 3.581 -3.001 -7.313 1.00 94.38 104 TYR A CA 1
ATOM 763 C C . TYR A 1 104 ? 4.136 -4.162 -8.140 1.00 94.38 104 TYR A C 1
ATOM 765 O O . TYR A 1 104 ? 3.436 -5.138 -8.423 1.00 94.38 104 TYR A O 1
ATOM 773 N N . GLU A 1 105 ? 5.399 -4.058 -8.540 1.00 92.94 105 GLU A N 1
ATOM 774 C CA . GLU A 1 105 ? 6.104 -5.162 -9.188 1.00 92.94 105 GLU A CA 1
ATOM 775 C C . GLU A 1 105 ? 6.434 -6.257 -8.145 1.00 92.94 105 GLU A C 1
ATOM 777 O O . GLU A 1 105 ? 6.851 -5.932 -7.029 1.00 92.94 105 GLU A O 1
ATOM 782 N N . PRO A 1 106 ? 6.246 -7.554 -8.449 1.00 92.69 106 PRO A N 1
ATOM 783 C CA . PRO A 1 106 ? 6.594 -8.621 -7.517 1.00 92.69 106 PRO A CA 1
ATOM 784 C C . PRO A 1 106 ? 8.070 -8.604 -7.103 1.00 92.69 106 PRO A C 1
ATOM 786 O O . PRO A 1 106 ? 8.969 -8.544 -7.938 1.00 92.69 106 PRO A O 1
ATOM 789 N N . GLY A 1 107 ? 8.322 -8.725 -5.798 1.00 86.56 107 GLY A N 1
ATOM 790 C CA . GLY A 1 107 ? 9.677 -8.800 -5.237 1.00 86.56 107 GLY A CA 1
ATOM 791 C C . GLY A 1 107 ? 10.334 -7.453 -4.926 1.00 86.56 107 GLY A C 1
ATOM 792 O O . GLY A 1 107 ? 11.476 -7.444 -4.471 1.00 86.56 107 GLY A O 1
ATOM 793 N N . THR A 1 108 ? 9.633 -6.336 -5.125 1.00 88.50 108 THR A N 1
ATOM 794 C CA . THR A 1 108 ? 10.123 -5.015 -4.721 1.00 88.50 108 THR A CA 1
ATOM 795 C C . THR A 1 108 ? 10.043 -4.789 -3.210 1.00 88.50 108 THR A C 1
ATOM 797 O O . THR A 1 108 ? 9.318 -5.487 -2.483 1.00 88.50 108 THR A O 1
ATOM 800 N N . VAL A 1 109 ? 10.778 -3.792 -2.712 1.00 86.25 109 VAL A N 1
ATOM 801 C CA . VAL A 1 109 ? 10.749 -3.414 -1.293 1.00 86.25 109 VAL A CA 1
ATOM 802 C C . VAL A 1 109 ? 9.360 -2.894 -0.918 1.00 86.25 109 VAL A C 1
ATOM 804 O O . VAL A 1 109 ? 8.814 -3.298 0.112 1.00 86.25 109 VAL A O 1
ATOM 807 N N . ALA A 1 110 ? 8.734 -2.110 -1.798 1.00 86.12 110 ALA A N 1
ATOM 808 C CA . ALA A 1 110 ? 7.378 -1.604 -1.639 1.00 86.12 110 ALA A CA 1
ATOM 809 C C . ALA A 1 110 ? 6.345 -2.719 -1.462 1.00 86.12 110 ALA A C 1
ATOM 811 O O . ALA A 1 110 ? 5.477 -2.625 -0.597 1.00 86.12 110 ALA A O 1
ATOM 812 N N . MET A 1 111 ? 6.440 -3.804 -2.241 1.00 89.88 111 MET A N 1
ATOM 813 C CA . MET A 1 111 ? 5.525 -4.936 -2.081 1.00 89.88 111 MET A CA 1
ATOM 814 C C . MET A 1 111 ? 5.798 -5.698 -0.774 1.00 89.88 111 MET A C 1
ATOM 816 O O . MET A 1 111 ? 4.870 -6.207 -0.148 1.00 89.88 111 MET A O 1
ATOM 820 N N . THR A 1 112 ? 7.053 -5.737 -0.322 1.00 86.88 112 THR A N 1
ATOM 821 C CA . THR A 1 112 ? 7.459 -6.432 0.911 1.00 86.88 112 THR A CA 1
ATOM 822 C C . THR A 1 112 ? 6.924 -5.758 2.184 1.00 86.88 112 THR A C 1
ATOM 824 O O . THR A 1 112 ? 6.741 -6.437 3.197 1.00 86.88 112 THR A O 1
ATOM 827 N N . HIS A 1 113 ? 6.602 -4.458 2.135 1.00 87.25 113 HIS A N 1
ATOM 828 C CA . HIS A 1 113 ? 5.905 -3.735 3.215 1.00 87.25 113 HIS A CA 1
ATOM 829 C C . HIS A 1 113 ? 4.585 -4.414 3.620 1.00 87.25 113 HIS A C 1
ATOM 831 O O . HIS A 1 113 ? 4.233 -4.461 4.800 1.00 87.25 113 HIS A O 1
ATOM 837 N N . TYR A 1 114 ? 3.891 -5.031 2.660 1.00 90.19 114 TYR A N 1
ATOM 838 C CA . TYR A 1 114 ? 2.649 -5.769 2.885 1.00 90.19 114 TYR A CA 1
ATOM 839 C C . TYR A 1 114 ? 2.942 -7.184 3.380 1.00 90.19 114 TYR A C 1
ATOM 841 O O . TYR A 1 114 ? 2.811 -8.178 2.661 1.00 90.19 114 TYR A O 1
ATOM 849 N N . ARG A 1 115 ? 3.366 -7.275 4.644 1.00 91.81 115 ARG A N 1
ATOM 850 C CA . ARG A 1 115 ? 3.756 -8.535 5.276 1.00 91.81 115 ARG A CA 1
ATOM 851 C C . ARG A 1 115 ? 2.591 -9.526 5.293 1.00 91.81 115 ARG A C 1
ATOM 853 O O . ARG A 1 115 ? 1.643 -9.382 6.064 1.00 91.81 115 ARG A O 1
ATOM 860 N N . ILE A 1 116 ? 2.724 -10.575 4.490 1.00 95.56 116 ILE A N 1
ATOM 861 C CA . ILE A 1 116 ? 1.781 -11.691 4.427 1.00 95.56 116 ILE A CA 1
ATOM 862 C C . ILE A 1 116 ? 1.832 -12.472 5.743 1.00 95.56 116 ILE A C 1
ATOM 864 O O . ILE A 1 116 ? 2.881 -12.990 6.128 1.00 95.56 116 ILE A O 1
ATOM 868 N N . VAL A 1 117 ? 0.698 -12.548 6.431 1.00 95.94 117 VAL A N 1
ATOM 869 C CA . VAL A 1 117 ? 0.524 -13.310 7.676 1.00 95.94 117 VAL A CA 1
ATOM 870 C C . VAL A 1 117 ? -0.048 -14.700 7.416 1.00 95.94 117 VAL A C 1
ATOM 872 O O . VAL A 1 117 ? 0.228 -15.629 8.171 1.00 95.94 117 VAL A O 1
ATOM 875 N N . GLU A 1 118 ? -0.800 -14.860 6.327 1.00 96.19 118 GLU A N 1
ATOM 876 C CA . GLU A 1 118 ? -1.428 -16.119 5.929 1.00 96.19 118 GLU A CA 1
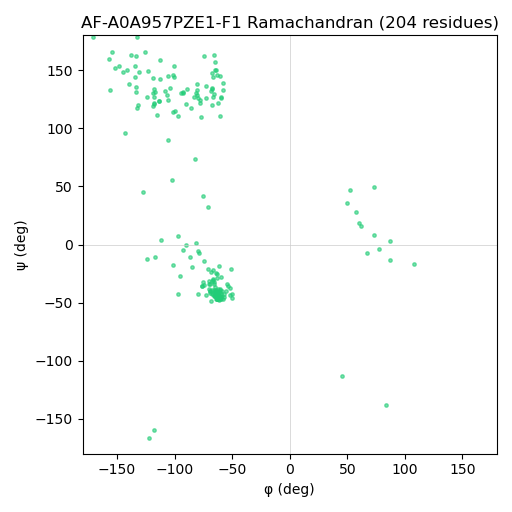ATOM 877 C C . GLU A 1 118 ? -1.320 -16.294 4.409 1.00 96.19 118 GLU A C 1
ATOM 879 O O . GLU A 1 118 ? -1.520 -15.344 3.655 1.00 96.19 118 GLU A O 1
ATOM 884 N N . GLY A 1 119 ? -1.016 -17.507 3.941 1.00 95.88 119 GLY A N 1
ATOM 885 C CA . GLY A 1 119 ? -0.891 -17.804 2.511 1.00 95.88 119 GLY A CA 1
ATOM 886 C C . GLY A 1 119 ? 0.480 -17.457 1.923 1.00 95.88 119 GLY A C 1
ATOM 887 O O . GLY A 1 119 ? 1.516 -17.792 2.499 1.00 95.88 119 GLY A O 1
ATOM 888 N N . LYS A 1 120 ? 0.492 -16.869 0.724 1.00 95.06 120 LYS A N 1
ATOM 889 C CA . LYS A 1 120 ? 1.686 -16.581 -0.086 1.00 95.06 120 LYS A CA 1
ATOM 890 C C . LYS A 1 120 ? 1.645 -15.152 -0.644 1.00 95.06 120 LYS A C 1
ATOM 892 O O . LYS A 1 120 ? 0.557 -14.613 -0.838 1.00 95.06 120 LYS A O 1
ATOM 897 N N . PRO A 1 121 ? 2.808 -14.541 -0.933 1.00 94.00 121 PRO A N 1
ATOM 898 C CA . PRO A 1 121 ? 2.856 -13.248 -1.607 1.00 94.00 121 PRO A CA 1
ATOM 899 C C . PRO A 1 121 ? 2.312 -13.332 -3.036 1.00 94.00 121 PRO A C 1
ATOM 901 O O . PRO A 1 121 ? 2.318 -14.395 -3.663 1.00 94.00 121 PRO A O 1
ATOM 904 N N . VAL A 1 122 ? 1.878 -12.183 -3.553 1.00 95.81 122 VAL A N 1
ATOM 905 C CA . VAL A 1 122 ? 1.525 -12.011 -4.966 1.00 95.81 122 VAL A CA 1
ATOM 906 C C . VAL A 1 122 ? 2.791 -12.159 -5.806 1.00 95.81 122 VAL A C 1
ATOM 908 O O . VAL A 1 122 ? 3.802 -11.514 -5.549 1.00 95.81 122 VAL A O 1
ATOM 911 N N . THR A 1 123 ? 2.741 -13.039 -6.802 1.00 94.88 123 THR A N 1
ATOM 912 C CA . THR A 1 123 ? 3.894 -13.382 -7.658 1.00 94.88 123 THR A CA 1
ATOM 913 C C . THR A 1 123 ? 3.625 -13.169 -9.140 1.00 94.88 123 THR A C 1
ATOM 915 O O . THR A 1 123 ? 4.553 -13.213 -9.941 1.00 94.88 123 THR A O 1
ATOM 918 N N . GLY A 1 124 ? 2.369 -12.954 -9.524 1.00 94.69 124 GLY A N 1
ATOM 919 C CA . GLY A 1 124 ? 1.990 -12.824 -10.920 1.00 94.69 124 GLY A CA 1
ATOM 920 C C . GLY A 1 124 ? 0.548 -12.362 -11.103 1.00 94.69 124 GLY A C 1
ATOM 921 O O . GLY A 1 124 ? -0.168 -12.168 -10.116 1.00 94.69 124 GLY A O 1
ATOM 922 N N . PRO A 1 125 ? 0.129 -12.181 -12.365 1.00 95.50 125 PRO A N 1
ATOM 923 C CA . PRO A 1 125 ? -1.146 -11.568 -12.703 1.00 95.50 125 PRO A CA 1
ATOM 924 C C . PRO A 1 125 ? -2.345 -12.404 -12.245 1.00 95.50 125 PRO A C 1
ATOM 926 O O . PRO A 1 125 ? -2.279 -13.636 -12.175 1.00 95.50 125 PRO A O 1
ATOM 929 N N . GLY A 1 126 ? -3.457 -11.732 -11.942 1.00 95.69 126 GLY A N 1
ATOM 930 C CA . GLY A 1 126 ? -4.698 -12.372 -11.485 1.00 95.69 126 GLY A CA 1
ATOM 931 C C . GLY A 1 126 ? -4.645 -12.899 -10.044 1.00 95.69 126 GLY A C 1
ATOM 932 O O . GLY A 1 126 ? -5.571 -13.582 -9.598 1.00 95.69 126 GLY A O 1
ATOM 933 N N . GLN A 1 127 ? -3.575 -12.593 -9.308 1.00 97.25 127 GLN A N 1
ATOM 934 C CA . GLN A 1 127 ? -3.443 -12.864 -7.879 1.00 97.25 127 GLN A CA 1
ATOM 935 C C . GLN A 1 127 ? -3.688 -11.587 -7.073 1.00 97.25 127 GLN A C 1
ATOM 937 O O . GLN A 1 127 ? -3.316 -10.492 -7.490 1.00 97.25 127 GLN A O 1
ATOM 942 N N . LEU A 1 128 ? -4.282 -11.748 -5.896 1.00 96.62 128 LEU A N 1
ATOM 943 C CA . LEU A 1 128 ? -4.587 -10.678 -4.955 1.00 96.62 128 LEU A CA 1
ATOM 944 C C . LEU A 1 128 ? -4.149 -11.107 -3.555 1.00 96.62 128 LEU A C 1
ATOM 946 O O . LEU A 1 128 ? -4.427 -12.230 -3.132 1.00 96.62 128 LEU A O 1
ATOM 950 N N . ALA A 1 129 ? -3.501 -10.213 -2.820 1.00 97.31 129 ALA A N 1
ATOM 951 C CA . ALA A 1 129 ? -3.403 -10.326 -1.372 1.00 97.31 129 ALA A CA 1
ATOM 952 C C . ALA A 1 129 ? -4.362 -9.322 -0.728 1.00 97.31 129 ALA A C 1
ATOM 954 O O . ALA A 1 129 ? -4.425 -8.174 -1.160 1.00 97.31 129 ALA A O 1
ATOM 955 N N . LEU A 1 130 ? -5.116 -9.744 0.283 1.00 96.31 130 LEU A N 1
ATOM 956 C CA . LEU A 1 130 ? -6.067 -8.885 0.991 1.00 96.31 130 LEU A CA 1
ATOM 957 C C . LEU A 1 130 ? -5.492 -8.401 2.314 1.00 96.31 130 LEU A C 1
ATOM 959 O O . LEU A 1 130 ? -4.825 -9.155 3.019 1.00 96.31 130 LEU A O 1
ATOM 963 N N . GLY A 1 131 ? -5.800 -7.167 2.697 1.00 95.81 131 GLY A N 1
ATOM 964 C CA . GLY A 1 131 ? -5.588 -6.749 4.075 1.00 95.81 131 GLY A CA 1
ATOM 965 C C . GLY A 1 131 ? -6.539 -7.488 5.017 1.00 95.81 131 GLY A C 1
ATOM 966 O O . GLY A 1 131 ? -7.670 -7.805 4.635 1.00 95.81 131 GLY A O 1
ATOM 967 N N . ARG A 1 132 ? -6.110 -7.762 6.257 1.00 94.94 132 ARG A N 1
ATOM 968 C CA . ARG A 1 132 ? -6.937 -8.497 7.236 1.00 94.94 132 ARG A CA 1
ATOM 969 C C . ARG A 1 132 ? -8.336 -7.896 7.403 1.00 94.94 132 ARG A C 1
ATOM 971 O O . ARG A 1 132 ? -9.323 -8.625 7.375 1.00 94.94 132 ARG A O 1
ATOM 978 N N . ARG A 1 133 ? -8.444 -6.567 7.484 1.00 92.31 133 ARG A N 1
ATOM 979 C CA . ARG A 1 133 ? -9.742 -5.884 7.616 1.00 92.31 133 ARG A CA 1
ATOM 980 C C . ARG A 1 133 ? -10.630 -6.052 6.383 1.00 92.31 133 ARG A C 1
ATOM 982 O O . ARG A 1 133 ? -11.841 -6.212 6.527 1.00 92.31 133 ARG A O 1
ATOM 989 N N . ALA A 1 134 ? -10.051 -6.004 5.185 1.00 93.56 134 ALA A N 1
ATOM 990 C CA . ALA A 1 134 ? -10.780 -6.239 3.944 1.00 93.56 134 ALA A CA 1
ATOM 991 C C . ALA A 1 134 ? -11.291 -7.683 3.857 1.00 93.56 134 ALA A C 1
ATOM 993 O O . ALA A 1 134 ? -12.458 -7.895 3.532 1.00 93.56 134 ALA A O 1
ATOM 994 N N . ALA A 1 135 ? -10.446 -8.659 4.203 1.00 94.5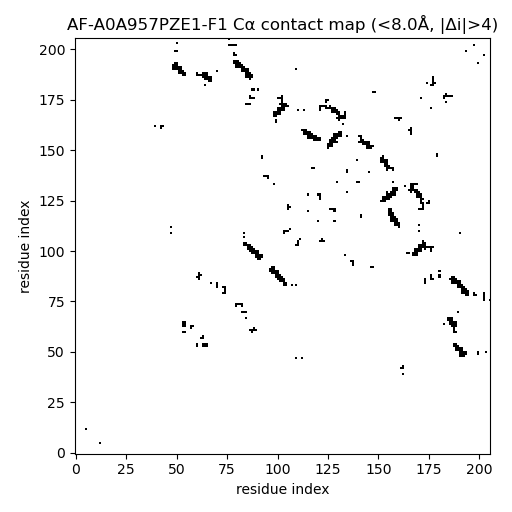6 135 ALA A N 1
ATOM 995 C CA . ALA A 1 135 ? -10.806 -10.076 4.242 1.00 94.56 135 ALA A CA 1
ATOM 996 C C . ALA A 1 135 ? -11.982 -10.340 5.201 1.00 94.56 135 ALA A C 1
ATOM 998 O O . ALA A 1 135 ? -12.968 -10.966 4.815 1.00 94.56 135 ALA A O 1
ATOM 999 N N . GLU A 1 136 ? -11.934 -9.777 6.412 1.00 93.19 136 GLU A N 1
ATOM 1000 C CA . GLU A 1 136 ? -13.022 -9.871 7.395 1.00 93.19 136 GLU A CA 1
ATOM 1001 C C . GLU A 1 136 ? -14.314 -9.198 6.908 1.00 93.19 136 GLU A C 1
ATOM 1003 O O . GLU A 1 136 ? -15.398 -9.766 7.035 1.00 93.19 136 GLU A O 1
ATOM 1008 N N . SER A 1 137 ? -14.217 -8.000 6.320 1.00 92.00 137 SER A N 1
ATOM 1009 C CA . SER A 1 137 ? -15.388 -7.241 5.858 1.00 92.00 137 SER A CA 1
ATOM 1010 C C . SER A 1 137 ? -16.083 -7.870 4.649 1.00 92.00 137 SER A C 1
ATOM 1012 O O . SER A 1 137 ? -17.305 -7.754 4.517 1.00 92.00 137 SER A O 1
ATOM 1014 N N . LEU A 1 138 ? -15.315 -8.494 3.754 1.00 91.75 138 LEU A N 1
ATOM 1015 C CA . LEU A 1 138 ? -15.826 -9.200 2.578 1.00 91.75 138 LEU A CA 1
ATOM 1016 C C . LEU A 1 138 ? -16.194 -10.656 2.895 1.00 91.75 138 LEU A C 1
ATOM 1018 O O . LEU A 1 138 ? -16.836 -11.310 2.077 1.00 91.75 138 LEU A O 1
ATOM 1022 N N . ASN A 1 139 ? -15.816 -11.155 4.079 1.00 93.94 139 ASN A N 1
ATOM 1023 C CA . ASN A 1 139 ? -15.929 -12.558 4.470 1.00 93.94 139 ASN A CA 1
ATOM 1024 C C . ASN A 1 139 ? -15.285 -13.495 3.426 1.00 93.94 139 ASN A C 1
ATOM 1026 O O . ASN A 1 139 ? -15.888 -14.483 3.006 1.00 93.94 139 ASN A O 1
ATOM 1030 N N . LEU A 1 140 ? -14.071 -13.137 2.995 1.00 94.81 140 LEU A N 1
ATOM 1031 C CA . LEU A 1 140 ? -13.261 -13.878 2.026 1.00 94.81 140 LEU A CA 1
ATOM 1032 C C . LEU A 1 140 ? -11.951 -14.326 2.671 1.00 94.81 140 LEU A C 1
ATOM 1034 O O . LEU A 1 140 ? -11.356 -13.596 3.463 1.00 94.81 140 LEU A O 1
ATOM 1038 N N . GLY A 1 141 ? -11.491 -15.517 2.305 1.00 95.00 141 GLY A N 1
ATOM 1039 C CA . GLY A 1 141 ? -10.250 -16.109 2.787 1.00 95.00 141 GLY A CA 1
ATOM 1040 C C . GLY A 1 141 ? -9.274 -16.461 1.669 1.00 95.00 141 GLY A C 1
ATOM 1041 O O . GLY A 1 141 ? -9.405 -16.045 0.518 1.00 95.00 141 GLY A O 1
ATOM 1042 N N . LEU A 1 142 ? -8.259 -17.246 2.026 1.00 96.62 142 LEU A N 1
ATOM 1043 C CA . LEU A 1 142 ? -7.325 -17.816 1.058 1.00 96.62 142 LEU A CA 1
ATOM 1044 C C . LEU A 1 142 ? -8.060 -18.708 0.052 1.00 96.62 142 LEU A C 1
ATOM 1046 O O . LEU A 1 142 ? -8.998 -19.412 0.410 1.00 96.62 142 LEU A O 1
ATOM 1050 N N . ASP A 1 143 ? -7.584 -18.704 -1.191 1.00 95.69 143 ASP A N 1
ATOM 1051 C CA . ASP A 1 143 ? -8.117 -19.455 -2.334 1.00 95.69 143 ASP A CA 1
ATOM 1052 C C . ASP A 1 143 ? -9.508 -19.042 -2.832 1.00 95.69 143 ASP A C 1
ATOM 1054 O O . ASP A 1 143 ? -9.905 -19.458 -3.926 1.00 95.69 143 ASP A O 1
ATOM 1058 N N . ASP A 1 144 ? -10.196 -18.150 -2.120 1.00 96.88 144 ASP A N 1
ATOM 1059 C CA . ASP A 1 144 ? -11.396 -17.502 -2.627 1.00 96.88 144 ASP A CA 1
ATOM 1060 C C . ASP A 1 144 ? -11.074 -16.584 -3.816 1.00 96.88 144 ASP A C 1
ATOM 1062 O O . ASP A 1 144 ? -9.928 -16.218 -4.097 1.00 96.88 144 ASP A O 1
ATOM 1066 N N . THR A 1 145 ? -12.113 -16.222 -4.569 1.00 95.44 145 THR A N 1
ATOM 1067 C CA . THR A 1 145 ? -11.990 -15.357 -5.745 1.00 95.44 145 THR A CA 1
ATOM 1068 C C . THR A 1 145 ? -12.781 -14.077 -5.544 1.00 95.44 145 THR A C 1
ATOM 1070 O O . THR A 1 145 ? -14.004 -14.116 -5.422 1.00 95.44 145 THR A O 1
ATOM 1073 N N . LEU A 1 146 ? -12.089 -12.942 -5.603 1.00 94.25 146 LEU A N 1
ATOM 1074 C CA . LEU A 1 146 ? -12.702 -11.622 -5.620 1.00 94.25 146 LEU A CA 1
ATOM 1075 C C . LEU A 1 146 ? -12.904 -11.165 -7.063 1.00 94.25 146 LEU A C 1
ATOM 1077 O O . LEU A 1 146 ? -11.983 -11.231 -7.878 1.00 94.25 146 LEU A O 1
ATOM 1081 N N . ARG A 1 147 ? -14.105 -10.692 -7.402 1.00 93.00 147 ARG A N 1
ATOM 1082 C CA . ARG A 1 147 ? -14.378 -10.138 -8.733 1.00 93.00 147 ARG A CA 1
ATOM 1083 C C . ARG A 1 147 ? -14.275 -8.624 -8.706 1.00 93.00 147 ARG A C 1
ATOM 1085 O O . ARG A 1 147 ? -15.155 -7.948 -8.189 1.00 93.00 147 ARG A O 1
ATOM 1092 N N . VAL A 1 148 ? -13.243 -8.094 -9.349 1.00 92.69 148 VAL A N 1
ATOM 1093 C CA . VAL A 1 148 ? -13.068 -6.653 -9.537 1.00 92.69 148 VAL A CA 1
ATOM 1094 C C . VAL A 1 148 ? -13.525 -6.304 -10.947 1.00 92.69 148 VAL A C 1
ATOM 1096 O O . VAL A 1 148 ? -12.969 -6.799 -11.924 1.00 92.69 148 VAL A O 1
ATOM 1099 N N . TYR A 1 149 ? -14.599 -5.518 -11.065 1.00 90.44 149 TYR A N 1
ATOM 1100 C CA . TYR A 1 149 ? -15.220 -5.160 -12.352 1.00 90.44 149 TYR A CA 1
ATOM 1101 C C . TYR A 1 149 ? -15.500 -6.365 -13.276 1.00 90.44 149 TYR A C 1
ATOM 1103 O O . TYR A 1 149 ? -15.375 -6.290 -14.495 1.00 90.44 149 TYR A O 1
ATOM 1111 N N . GLY A 1 150 ? -15.881 -7.504 -12.687 1.00 88.00 150 GLY A N 1
ATOM 1112 C CA . GLY A 1 150 ? -16.179 -8.747 -13.406 1.00 88.00 150 GLY A CA 1
ATOM 1113 C C . GLY A 1 150 ? -14.969 -9.650 -13.677 1.00 88.00 150 GLY A C 1
ATOM 1114 O O . GLY A 1 150 ? -15.170 -10.833 -13.969 1.00 88.00 150 GLY A O 1
ATOM 1115 N N . VAL A 1 151 ? -13.741 -9.153 -13.505 1.00 93.31 151 VAL A N 1
ATOM 1116 C CA . VAL A 1 151 ? -12.501 -9.928 -13.657 1.00 93.31 151 VAL A CA 1
ATOM 1117 C C . VAL A 1 151 ? -12.200 -10.689 -12.359 1.00 93.31 151 VAL A C 1
ATOM 1119 O O . VAL A 1 151 ? -12.213 -10.079 -11.288 1.00 93.31 151 VAL A O 1
ATOM 1122 N N . PRO A 1 152 ? -11.976 -12.016 -12.410 1.00 95.19 152 PRO A N 1
ATOM 1123 C CA . PRO A 1 152 ? -11.687 -12.811 -11.221 1.00 95.19 152 PRO A CA 1
ATOM 1124 C C . PRO A 1 152 ? -10.218 -12.688 -10.795 1.00 95.19 152 PRO A C 1
ATOM 1126 O O . PRO A 1 152 ? -9.319 -12.955 -11.590 1.00 95.19 152 PRO A O 1
ATOM 1129 N N . TYR A 1 153 ? -9.995 -12.376 -9.521 1.00 96.69 153 TYR A N 1
ATOM 1130 C CA . TYR A 1 153 ? -8.690 -12.384 -8.866 1.00 96.69 153 TYR A CA 1
ATOM 1131 C C . TYR A 1 153 ? -8.682 -13.411 -7.738 1.00 96.69 153 TYR A C 1
ATOM 1133 O O . TYR A 1 153 ? -9.551 -13.382 -6.864 1.00 96.69 153 TYR A O 1
ATOM 1141 N N . ARG A 1 154 ? -7.708 -14.325 -7.742 1.00 97.81 154 ARG A N 1
ATOM 1142 C CA . ARG A 1 154 ? -7.564 -15.333 -6.683 1.00 97.81 154 ARG A CA 1
ATOM 1143 C C . ARG A 1 154 ? -6.844 -14.734 -5.484 1.00 97.81 154 ARG A C 1
ATOM 1145 O O . ARG A 1 154 ? -5.752 -14.187 -5.635 1.00 97.81 154 ARG A O 1
ATOM 1152 N N . ILE A 1 155 ? -7.411 -14.919 -4.299 1.00 97.88 155 ILE A N 1
ATOM 1153 C CA . ILE A 1 155 ? -6.799 -14.499 -3.043 1.00 97.88 155 ILE A CA 1
ATOM 1154 C C . ILE A 1 155 ? -5.708 -15.504 -2.678 1.00 97.88 155 ILE A C 1
ATOM 1156 O O . ILE A 1 155 ? -5.984 -16.660 -2.362 1.00 97.88 155 ILE A O 1
ATOM 1160 N N . VAL A 1 156 ? -4.450 -15.080 -2.763 1.00 97.75 156 VAL A N 1
ATOM 1161 C CA . VAL A 1 156 ? -3.284 -15.938 -2.484 1.00 97.75 156 VAL A CA 1
ATOM 1162 C C . VAL A 1 156 ? -2.681 -15.690 -1.109 1.00 97.75 156 VAL A C 1
ATOM 1164 O O . VAL A 1 156 ? -1.960 -16.552 -0.605 1.00 97.75 156 VAL A O 1
ATOM 1167 N N . GLY A 1 157 ? -2.992 -14.550 -0.492 1.00 97.06 157 GLY A N 1
ATOM 1168 C CA . GLY A 1 157 ? -2.452 -14.168 0.804 1.00 97.06 157 GLY A CA 1
ATOM 1169 C C . GLY A 1 157 ? -3.321 -13.161 1.548 1.00 97.06 157 GLY A C 1
ATOM 1170 O O . GLY A 1 157 ? -4.120 -12.443 0.947 1.00 97.06 157 GLY A O 1
ATOM 1171 N N . ILE A 1 158 ? -3.126 -13.101 2.861 1.00 97.56 158 ILE A N 1
ATOM 1172 C CA . ILE A 1 158 ? -3.665 -12.058 3.735 1.00 97.56 158 ILE A CA 1
ATOM 1173 C C . ILE A 1 158 ? -2.480 -11.339 4.376 1.00 97.56 158 ILE A C 1
ATOM 1175 O O . ILE A 1 158 ? -1.576 -12.002 4.890 1.00 97.56 158 ILE A O 1
ATOM 1179 N N . TYR A 1 159 ? -2.463 -10.007 4.338 1.00 95.75 159 TYR A N 1
ATOM 1180 C CA . TYR A 1 159 ? -1.414 -9.183 4.940 1.00 95.75 159 TYR A CA 1
ATOM 1181 C C . TYR A 1 159 ? -1.911 -8.357 6.126 1.00 95.75 159 TYR A C 1
ATOM 1183 O O . TYR A 1 159 ? -3.096 -8.041 6.254 1.00 95.75 159 TYR A O 1
ATOM 1191 N N . GLU A 1 160 ? -0.953 -7.952 6.957 1.00 94.06 160 GLU A N 1
ATOM 1192 C CA . GLU A 1 160 ? -1.128 -6.949 8.005 1.00 94.06 160 GLU A CA 1
ATOM 1193 C C . GLU A 1 160 ? 0.022 -5.952 7.965 1.00 94.06 160 GLU A C 1
ATOM 1195 O O . GLU A 1 160 ? 1.193 -6.346 7.963 1.00 94.06 160 GLU A O 1
ATOM 1200 N N . THR A 1 161 ? -0.312 -4.665 7.989 1.00 87.31 161 THR A N 1
ATOM 1201 C CA . THR A 1 161 ? 0.669 -3.570 8.030 1.00 87.31 161 THR A CA 1
ATOM 1202 C C . THR A 1 161 ? 0.556 -2.741 9.308 1.00 87.31 161 THR A C 1
ATOM 1204 O O . THR A 1 161 ? 1.427 -1.925 9.602 1.00 87.31 161 THR A O 1
ATOM 1207 N N . GLY A 1 162 ? -0.504 -2.946 10.097 1.00 84.50 162 GLY A N 1
ATOM 1208 C CA . GLY A 1 162 ? -0.858 -2.111 11.240 1.00 84.50 162 GLY A CA 1
ATOM 1209 C C . GLY A 1 162 ? -1.527 -0.793 10.844 1.00 84.50 162 GLY A C 1
ATOM 1210 O O . GLY A 1 162 ? -1.954 -0.045 11.723 1.00 84.50 162 GLY A O 1
ATOM 1211 N N . GLN A 1 163 ? -1.656 -0.500 9.544 1.00 82.88 163 GLN A N 1
ATOM 1212 C CA . GLN A 1 163 ? -2.341 0.687 9.050 1.00 82.88 163 GLN A CA 1
ATOM 1213 C C . GLN A 1 163 ? -3.745 0.332 8.570 1.00 82.88 163 GLN A C 1
ATOM 1215 O O . GLN A 1 163 ? -3.936 -0.341 7.560 1.00 82.88 163 GLN A O 1
ATOM 1220 N N . ALA A 1 164 ? -4.748 0.861 9.271 1.00 83.56 164 ALA A N 1
ATOM 1221 C CA . ALA A 1 164 ? -6.159 0.588 9.002 1.00 83.56 164 ALA A CA 1
ATOM 1222 C C . ALA A 1 164 ? -6.574 0.814 7.538 1.00 83.56 164 ALA A C 1
ATOM 1224 O O . ALA A 1 164 ? -7.395 0.063 7.016 1.00 83.56 164 ALA A O 1
ATOM 1225 N N . MET A 1 165 ? -6.022 1.849 6.899 1.00 83.62 165 MET A N 1
ATOM 1226 C CA . MET A 1 165 ? -6.331 2.195 5.512 1.00 83.62 165 MET A CA 1
ATOM 1227 C C . MET A 1 165 ? -5.708 1.203 4.525 1.00 83.62 165 MET A C 1
ATOM 1229 O O . MET A 1 165 ? -6.397 0.732 3.624 1.00 83.62 165 MET A O 1
ATOM 1233 N N . GLU A 1 166 ? -4.452 0.808 4.738 1.00 88.19 166 GLU A N 1
ATOM 1234 C CA . GLU A 1 166 ? -3.798 -0.214 3.914 1.00 88.19 166 GLU A CA 1
ATOM 1235 C C . GLU A 1 166 ? -4.492 -1.568 4.067 1.00 88.19 166 GLU A C 1
ATOM 1237 O O . GLU A 1 166 ? -4.711 -2.266 3.083 1.00 88.19 166 GLU A O 1
ATOM 1242 N N . GLU A 1 167 ? -4.918 -1.924 5.279 1.00 91.50 167 GLU A N 1
ATOM 1243 C CA . GLU A 1 167 ? -5.593 -3.195 5.553 1.00 91.50 167 GLU A CA 1
ATOM 1244 C C . GLU A 1 167 ? -7.048 -3.259 5.064 1.00 91.50 167 GLU A C 1
ATOM 1246 O O . GLU A 1 167 ? -7.620 -4.347 5.002 1.00 91.50 167 GLU A O 1
ATOM 1251 N N . SER A 1 168 ? -7.658 -2.122 4.708 1.00 90.69 168 SER A N 1
ATOM 1252 C CA . SER A 1 168 ? -8.982 -2.074 4.058 1.00 90.69 168 SER A CA 1
ATOM 1253 C C . SER A 1 168 ? -8.945 -2.319 2.545 1.00 90.69 168 SER A C 1
ATOM 1255 O O . SER A 1 168 ? -9.985 -2.286 1.889 1.00 90.69 168 SER A O 1
ATOM 1257 N N . GLY A 1 169 ? -7.756 -2.567 2.000 1.00 93.62 169 GLY A N 1
ATOM 1258 C CA . GLY A 1 169 ? -7.521 -2.746 0.579 1.00 93.62 169 GLY A CA 1
ATOM 1259 C C . GLY A 1 169 ? -6.973 -4.117 0.196 1.00 93.62 169 GLY A C 1
ATOM 1260 O O . GLY A 1 169 ? -7.075 -5.106 0.930 1.00 93.62 169 GLY A O 1
ATOM 1261 N N . GLY A 1 170 ? -6.368 -4.151 -0.986 1.00 95.31 170 GLY A N 1
ATOM 1262 C CA . GLY A 1 170 ? -5.691 -5.319 -1.519 1.00 95.31 170 GLY A CA 1
ATOM 1263 C C . GLY A 1 170 ? -4.505 -4.945 -2.396 1.00 95.31 170 GLY A C 1
ATOM 1264 O O . GLY A 1 170 ? -4.461 -3.873 -2.999 1.00 95.31 170 GLY A O 1
ATOM 1265 N N . VAL A 1 171 ? -3.544 -5.858 -2.464 1.00 96.31 171 VAL A N 1
ATOM 1266 C CA . VAL A 1 171 ? -2.317 -5.733 -3.248 1.00 96.31 171 VAL A CA 1
ATOM 1267 C C . VAL A 1 171 ? -2.395 -6.675 -4.443 1.00 96.31 171 VAL A C 1
ATOM 1269 O O . VAL A 1 171 ? -2.726 -7.850 -4.289 1.00 96.31 171 VAL A O 1
ATOM 1272 N N . VAL A 1 172 ? -2.071 -6.163 -5.625 1.00 97.00 172 VAL A N 1
ATOM 1273 C CA . VAL A 1 172 ? -1.979 -6.906 -6.891 1.00 97.00 172 VAL A CA 1
ATOM 1274 C C . VAL A 1 172 ? -0.671 -6.553 -7.604 1.00 97.00 172 VAL A C 1
ATOM 1276 O O . VAL A 1 172 ? 0.107 -5.716 -7.137 1.00 97.00 172 VAL A O 1
ATOM 1279 N N . THR A 1 173 ? -0.420 -7.174 -8.756 1.00 96.75 173 THR A N 1
ATOM 1280 C CA . THR A 1 173 ? 0.669 -6.731 -9.634 1.00 96.75 173 THR A CA 1
ATOM 1281 C C . THR A 1 173 ? 0.409 -5.314 -10.154 1.00 96.75 173 THR A C 1
ATOM 1283 O O . THR A 1 173 ? -0.739 -4.899 -10.324 1.00 96.75 173 THR A O 1
ATOM 1286 N N . LYS A 1 174 ? 1.471 -4.553 -10.428 1.00 95.31 174 LYS A N 1
ATOM 1287 C CA . LYS A 1 174 ? 1.382 -3.211 -11.024 1.00 95.31 174 LYS A CA 1
ATOM 1288 C C . LYS A 1 174 ? 0.499 -3.204 -12.280 1.00 95.31 174 LYS A C 1
ATOM 1290 O O . LYS A 1 174 ? -0.386 -2.358 -12.387 1.00 95.31 174 LYS A O 1
ATOM 1295 N N . ASP A 1 175 ? 0.682 -4.173 -13.172 1.00 94.88 175 ASP A N 1
ATOM 1296 C CA . ASP A 1 175 ? -0.071 -4.285 -14.429 1.00 94.88 175 ASP A CA 1
ATOM 1297 C C . ASP A 1 175 ? -1.572 -4.541 -14.198 1.00 94.88 175 ASP A C 1
ATOM 1299 O O . ASP A 1 175 ? -2.434 -3.937 -14.851 1.00 94.88 175 ASP A O 1
ATOM 1303 N N . ASP A 1 176 ? -1.911 -5.387 -13.219 1.00 96.31 176 ASP A N 1
ATOM 1304 C CA . ASP A 1 176 ? -3.301 -5.598 -12.811 1.00 96.31 176 ASP A CA 1
ATOM 1305 C C . ASP A 1 176 ? -3.908 -4.313 -12.244 1.00 96.31 176 ASP A C 1
ATOM 1307 O O . ASP A 1 176 ? -5.024 -3.944 -12.609 1.00 96.31 176 ASP A O 1
ATOM 1311 N N . ALA A 1 177 ? -3.173 -3.584 -11.400 1.00 95.44 177 ALA A N 1
ATOM 1312 C CA . ALA A 1 177 ? -3.643 -2.317 -10.853 1.00 95.44 177 ALA A CA 1
ATOM 1313 C C . ALA A 1 177 ? -3.844 -1.252 -11.940 1.00 95.44 177 ALA A C 1
ATOM 1315 O O . ALA A 1 177 ? -4.852 -0.543 -11.909 1.00 95.44 177 ALA A O 1
ATOM 1316 N N . GLN A 1 178 ? -2.952 -1.149 -12.933 1.00 94.56 178 GLN A N 1
ATOM 1317 C CA . GLN A 1 178 ? -3.146 -0.261 -14.091 1.00 94.56 178 GLN A CA 1
ATOM 1318 C C . GLN A 1 178 ? -4.427 -0.617 -14.853 1.00 94.56 178 GLN A C 1
ATOM 1320 O O . GLN A 1 178 ? -5.182 0.265 -15.267 1.00 94.56 178 GLN A O 1
ATOM 1325 N N . THR A 1 179 ? -4.712 -1.911 -14.996 1.00 94.19 179 THR A N 1
ATOM 1326 C CA . THR A 1 179 ? -5.925 -2.405 -15.658 1.00 94.19 179 THR A CA 1
ATOM 1327 C C . THR A 1 179 ? -7.183 -2.087 -14.856 1.00 94.19 179 THR A C 1
ATOM 1329 O O . THR A 1 179 ? -8.124 -1.505 -15.398 1.00 94.19 179 THR A O 1
ATOM 1332 N N . ILE A 1 180 ? -7.184 -2.383 -13.556 1.00 93.50 180 ILE A N 1
ATOM 1333 C CA . ILE A 1 180 ? -8.299 -2.109 -12.642 1.00 93.50 180 ILE A CA 1
ATOM 1334 C C . ILE A 1 180 ? -8.615 -0.609 -12.593 1.00 93.50 180 ILE A C 1
ATOM 1336 O O . ILE A 1 180 ? -9.779 -0.216 -12.628 1.00 93.50 180 ILE A O 1
ATOM 1340 N N . THR A 1 181 ? -7.583 0.233 -12.536 1.00 91.31 181 THR A N 1
ATOM 1341 C CA . THR A 1 181 ? -7.724 1.690 -12.379 1.00 91.31 181 THR A CA 1
ATOM 1342 C C . THR A 1 181 ? -7.829 2.448 -13.701 1.00 91.31 181 THR A C 1
ATOM 1344 O O . THR A 1 181 ? -7.977 3.667 -13.688 1.00 91.31 181 THR A O 1
ATOM 1347 N N . GLN A 1 182 ? -7.769 1.745 -14.839 1.00 90.25 182 GLN A N 1
ATOM 1348 C CA . GLN A 1 182 ? -7.743 2.330 -16.187 1.00 90.25 182 GLN A CA 1
ATOM 1349 C C . GLN A 1 182 ? -6.570 3.312 -16.407 1.00 90.25 182 GLN A C 1
ATOM 1351 O O . GLN A 1 182 ? -6.650 4.209 -17.244 1.00 90.25 182 GLN A O 1
ATOM 1356 N N . LYS A 1 183 ? -5.458 3.116 -15.688 1.00 84.69 183 LYS A N 1
ATOM 1357 C CA . LYS A 1 183 ? -4.212 3.898 -15.767 1.00 84.69 183 LYS A CA 1
ATOM 1358 C C . LYS A 1 183 ? -3.141 3.151 -16.568 1.00 84.69 183 LYS A C 1
ATOM 1360 O O . LYS A 1 183 ? -2.053 2.871 -16.075 1.00 84.69 183 LYS A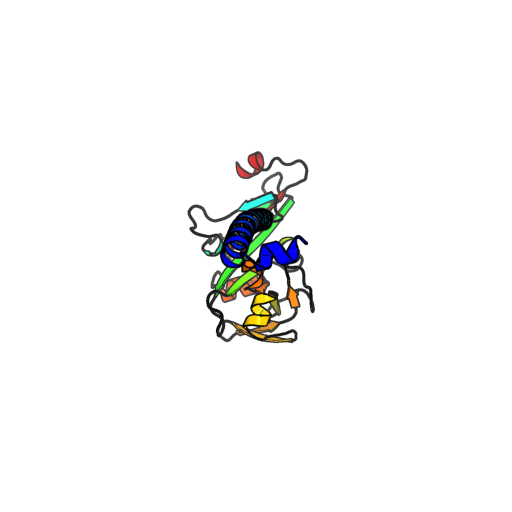 O 1
ATOM 1365 N N . GLN A 1 184 ? -3.458 2.774 -17.804 1.00 87.12 184 GLN A N 1
ATOM 1366 C CA . GLN A 1 184 ? -2.518 2.039 -18.661 1.00 87.12 184 GLN A CA 1
ATOM 1367 C C . GLN A 1 184 ? -1.238 2.855 -18.885 1.00 87.12 184 GLN A C 1
ATOM 1369 O O . GLN A 1 184 ? -1.317 3.998 -19.338 1.00 87.12 184 GLN A O 1
ATOM 1374 N N . ARG A 1 185 ? -0.068 2.259 -18.601 1.00 90.00 185 ARG A N 1
ATOM 1375 C CA . ARG A 1 185 ? 1.262 2.904 -18.721 1.00 90.00 185 ARG A CA 1
ATOM 1376 C C . ARG A 1 185 ? 1.434 4.145 -17.836 1.00 90.00 185 ARG A C 1
ATOM 1378 O O . ARG A 1 185 ? 2.296 4.988 -18.090 1.00 90.00 185 ARG A O 1
ATOM 1385 N N . GLN A 1 186 ? 0.586 4.276 -16.822 1.00 92.94 186 GLN A N 1
ATOM 1386 C CA . GLN A 1 186 ? 0.612 5.368 -15.865 1.00 92.94 186 GLN A CA 1
ATOM 1387 C C . GLN A 1 186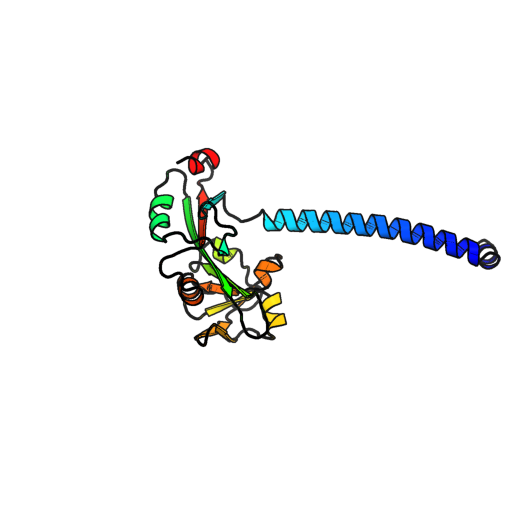 ? 0.740 4.816 -14.453 1.00 92.94 186 GLN A C 1
ATOM 1389 O O . GLN A 1 186 ? 0.280 3.719 -14.136 1.00 92.94 186 GLN A O 1
ATOM 1394 N N . VAL A 1 187 ? 1.377 5.595 -13.591 1.00 93.38 187 VAL A N 1
ATOM 1395 C CA . VAL A 1 187 ? 1.634 5.229 -12.201 1.00 93.38 187 VAL A CA 1
ATOM 1396 C C . VAL A 1 187 ? 1.212 6.369 -11.288 1.00 93.38 187 VAL A C 1
ATOM 1398 O O . VAL A 1 187 ? 1.243 7.540 -11.667 1.00 93.38 187 VAL A O 1
ATOM 1401 N N . SER A 1 188 ? 0.769 6.030 -10.083 1.00 91.31 188 SER A N 1
ATOM 1402 C CA . SER A 1 188 ? 0.357 7.030 -9.100 1.00 91.31 188 S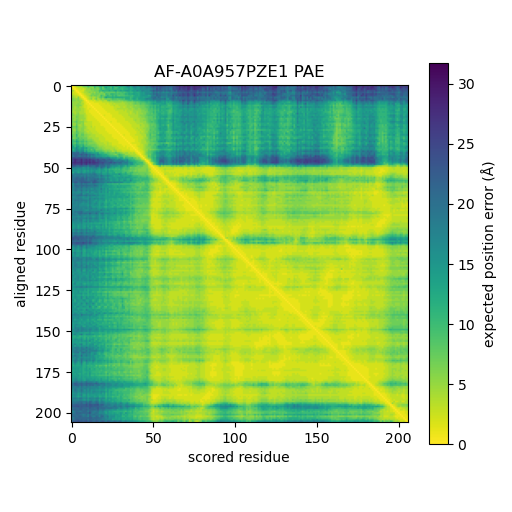ER A CA 1
ATOM 1403 C C . SER A 1 188 ? 1.576 7.704 -8.472 1.00 91.31 188 SER A C 1
ATOM 1405 O O . SER A 1 188 ? 1.555 8.900 -8.197 1.00 91.31 188 SER A O 1
ATOM 1407 N N . LEU A 1 189 ? 2.659 6.961 -8.268 1.00 92.12 189 LEU A N 1
ATOM 1408 C CA . LEU A 1 189 ? 3.873 7.470 -7.642 1.00 92.12 189 LEU A CA 1
ATOM 1409 C C . LEU A 1 189 ? 5.104 6.678 -8.072 1.00 92.12 189 LEU A C 1
ATOM 1411 O O . LEU A 1 189 ? 4.986 5.550 -8.557 1.00 92.12 189 LEU A O 1
ATOM 1415 N N . PHE A 1 190 ? 6.275 7.244 -7.789 1.00 91.69 190 PHE A N 1
ATOM 1416 C CA . PHE A 1 190 ? 7.529 6.501 -7.715 1.00 91.69 190 PHE A CA 1
ATOM 1417 C C . PHE A 1 190 ? 8.099 6.584 -6.302 1.00 91.69 190 PHE A C 1
ATOM 1419 O O . PHE A 1 190 ? 8.190 7.668 -5.723 1.00 91.69 190 PHE A O 1
ATOM 1426 N N . GLN A 1 191 ? 8.481 5.437 -5.757 1.00 90.56 191 GLN A N 1
ATOM 1427 C CA . GLN A 1 191 ? 9.253 5.325 -4.529 1.00 90.56 191 GLN A CA 1
ATOM 1428 C C . GLN A 1 191 ? 10.724 5.224 -4.897 1.00 90.56 191 GLN A C 1
ATOM 1430 O O . GLN A 1 191 ? 11.084 4.448 -5.781 1.00 90.56 191 GLN A O 1
ATOM 1435 N N . ILE A 1 192 ? 11.560 6.037 -4.264 1.00 90.38 192 ILE A N 1
ATOM 1436 C CA . ILE A 1 192 ? 12.980 6.129 -4.583 1.00 90.38 192 ILE A CA 1
ATOM 1437 C C . ILE A 1 192 ? 13.778 5.715 -3.352 1.00 90.38 192 ILE A C 1
ATOM 1439 O O . ILE A 1 192 ? 13.663 6.338 -2.293 1.00 90.38 192 ILE A O 1
ATOM 1443 N N . GLY A 1 193 ? 14.611 4.691 -3.517 1.00 89.62 193 GLY A N 1
ATOM 1444 C CA . GLY A 1 193 ? 15.688 4.378 -2.587 1.00 89.62 193 GLY A CA 1
ATOM 1445 C C . GLY A 1 193 ? 16.949 5.130 -2.991 1.00 89.62 193 GLY A C 1
ATOM 1446 O O . GLY A 1 193 ? 17.313 5.152 -4.170 1.00 89.62 193 GLY A O 1
ATOM 1447 N N . LEU A 1 194 ? 17.619 5.759 -2.031 1.00 89.88 194 LEU A N 1
ATOM 1448 C CA . LEU A 1 194 ? 18.869 6.474 -2.247 1.00 89.88 194 LEU A CA 1
ATOM 1449 C C . LEU A 1 194 ? 20.062 5.629 -1.800 1.00 89.88 194 LEU A C 1
ATOM 1451 O O . LEU A 1 194 ? 19.985 4.786 -0.905 1.00 89.88 194 LEU A O 1
ATOM 1455 N N . HIS A 1 195 ? 21.225 5.884 -2.395 1.00 88.38 195 HIS A N 1
ATOM 1456 C CA . HIS A 1 195 ? 22.460 5.328 -1.856 1.00 88.38 195 HIS A CA 1
ATOM 1457 C C . HIS A 1 195 ? 22.714 5.882 -0.447 1.00 88.38 195 HIS A C 1
ATOM 1459 O O . HIS A 1 195 ? 22.494 7.060 -0.186 1.00 88.38 195 HIS A O 1
ATOM 1465 N N . ARG A 1 196 ? 23.302 5.070 0.442 1.00 81.44 196 ARG A N 1
ATOM 1466 C CA . ARG A 1 196 ? 23.532 5.405 1.869 1.00 81.44 196 ARG A CA 1
ATOM 1467 C C . ARG A 1 196 ? 24.230 6.746 2.156 1.00 81.44 196 ARG A C 1
ATOM 1469 O O . ARG A 1 196 ? 24.146 7.227 3.278 1.00 81.44 196 ARG A O 1
ATOM 1476 N N . ASN A 1 197 ? 24.952 7.304 1.185 1.00 83.88 197 ASN A N 1
ATOM 1477 C CA . ASN A 1 197 ? 25.704 8.556 1.319 1.00 83.88 197 ASN A CA 1
ATOM 1478 C C . ASN A 1 197 ? 25.123 9.707 0.479 1.00 83.88 197 ASN A C 1
ATOM 1480 O O . ASN A 1 197 ? 25.749 10.763 0.394 1.00 83.88 197 ASN A O 1
ATOM 1484 N N . ALA A 1 198 ? 23.997 9.496 -0.204 1.00 84.19 198 ALA A N 1
ATOM 1485 C CA . ALA A 1 198 ? 23.336 10.539 -0.972 1.00 84.19 198 ALA A CA 1
ATOM 1486 C C . ALA A 1 198 ? 22.507 11.423 -0.033 1.00 84.19 198 ALA A C 1
ATOM 1488 O O . ALA A 1 198 ? 21.846 10.931 0.877 1.00 84.19 198 ALA A O 1
ATOM 1489 N N . ASP A 1 199 ? 22.561 12.733 -0.259 1.00 85.62 199 ASP A N 1
ATOM 1490 C CA . ASP A 1 199 ? 21.745 13.702 0.467 1.00 85.62 199 ASP A CA 1
ATOM 1491 C C . ASP A 1 199 ? 20.373 13.837 -0.224 1.00 85.62 199 ASP A C 1
ATOM 1493 O O . ASP A 1 199 ? 20.350 14.254 -1.392 1.00 85.62 199 ASP A O 1
ATOM 1497 N N . PRO A 1 200 ? 19.249 13.498 0.444 1.00 84.94 200 PRO A N 1
ATOM 1498 C CA . PRO A 1 200 ? 17.916 13.519 -0.159 1.00 84.94 200 PRO A CA 1
ATOM 1499 C C . PRO A 1 200 ? 17.538 14.868 -0.770 1.00 84.94 200 PRO A C 1
ATOM 1501 O O . PRO A 1 200 ? 17.000 14.904 -1.877 1.00 84.94 200 PRO A O 1
ATOM 1504 N N . ASP A 1 201 ? 17.888 15.976 -0.111 1.00 86.06 201 ASP A N 1
ATOM 1505 C CA . ASP A 1 201 ? 17.558 17.323 -0.588 1.00 86.06 201 ASP A CA 1
ATOM 1506 C C . ASP A 1 201 ? 18.315 17.654 -1.883 1.00 86.06 201 ASP A C 1
ATOM 1508 O O . ASP A 1 201 ? 17.766 18.234 -2.824 1.00 86.06 201 ASP A O 1
ATOM 1512 N N . SER A 1 202 ? 19.577 17.226 -1.971 1.00 85.94 202 SER A N 1
ATOM 1513 C CA . SER A 1 202 ? 20.407 17.416 -3.163 1.00 85.94 202 SER A CA 1
ATOM 1514 C C . SER A 1 202 ? 19.931 16.605 -4.372 1.00 85.94 202 SER A C 1
ATOM 1516 O O . SER A 1 202 ? 20.124 17.038 -5.511 1.00 85.94 202 SER A O 1
ATOM 1518 N N . VAL A 1 203 ? 19.332 15.432 -4.134 1.00 86.06 203 VAL A N 1
ATOM 1519 C CA . VAL A 1 203 ? 18.782 14.564 -5.183 1.00 86.06 203 VAL A CA 1
ATOM 1520 C C . VAL A 1 203 ? 17.421 15.086 -5.631 1.00 86.06 203 VAL A C 1
ATOM 1522 O O . VAL A 1 203 ? 17.182 15.173 -6.830 1.00 86.06 203 VAL A O 1
ATOM 1525 N N . ALA A 1 204 ? 16.571 15.515 -4.694 1.00 84.44 204 ALA A N 1
ATOM 1526 C CA . ALA A 1 204 ? 15.255 16.079 -4.987 1.00 84.44 204 ALA A CA 1
ATOM 1527 C C . ALA A 1 204 ? 15.309 17.395 -5.787 1.00 84.44 204 ALA A C 1
ATOM 1529 O O . ALA A 1 204 ? 14.352 17.735 -6.479 1.00 84.44 204 ALA A O 1
ATOM 1530 N N . ALA A 1 205 ? 16.413 18.143 -5.704 1.00 84.12 205 ALA A N 1
ATOM 1531 C CA . ALA A 1 205 ? 16.603 19.396 -6.435 1.00 84.12 205 ALA A CA 1
ATOM 1532 C C . ALA A 1 205 ? 17.003 19.229 -7.921 1.00 84.12 205 ALA A C 1
ATOM 1534 O O . ALA A 1 205 ? 17.127 20.240 -8.618 1.00 84.12 205 ALA A O 1
ATOM 1535 N N . ARG A 1 206 ? 17.259 18.001 -8.394 1.00 79.25 206 ARG A N 1
ATOM 1536 C CA . ARG A 1 206 ? 17.711 17.696 -9.767 1.00 79.25 206 ARG A CA 1
ATOM 1537 C C . ARG A 1 206 ? 16.559 17.311 -10.686 1.00 79.25 206 ARG A C 1
ATOM 1539 O O . ARG A 1 206 ? 16.653 17.680 -11.879 1.00 79.25 206 ARG A O 1
#

Radius of gyration: 24.13 Å; Cα contacts (8 Å, |Δi|>4): 370; chains: 1; bounding box: 50×39×80 Å

Sequence (206 aa):
MVIKNLLRRAVRSLLTIVGIAIGVAAVVALGAMAQGIAQNYTSAVGLANDLLVTQANAYDVVFSSLDESYGERIAAVPGVDSVEAGVFGWINVDNVPYFLIYGYEPGTVAMTHYRIVEGKPVTGPGQLALGRRAAESLNLGLDDTLRVYGVPYRIVGIYETGQAMEESGGVVTKDDAQTITQKQRQVSLFQIGLHRNADPDSVAAR

Nearest PDB structures (foldseek):
  5udf-assembly1_B  TM=6.206E-01  e=2.173E-09  Acinetobacter baumannii
  5udf-assembly1_D  TM=6.252E-01  e=3.659E-09  Acinetobacter baumannii
  5udf-assembly1_C  TM=6.107E-01  e=9.108E-09  Acinetobacter baumannii
  7ark-assembly1_E  TM=6.118E-01  e=4.731E-06  Escherichia coli K-12
  7w78-assembly1_B  TM=6.863E-01  e=2.573E-05  Corynebacterium diphtheriae NCTC 13129

Solvent-accessible surface area (backbone atoms only — not comparable to full-atom values): 11202 Å² total; per-residue (Å²): 114,67,70,64,56,43,64,75,42,44,69,66,52,49,55,53,51,50,52,51,50,52,54,52,49,51,54,52,50,52,51,52,49,53,51,52,51,52,51,51,50,56,61,69,68,56,59,96,48,77,42,78,48,64,45,85,91,44,94,40,60,56,71,17,71,37,60,50,72,51,49,64,60,54,52,67,40,81,47,47,68,44,67,45,60,32,25,40,34,77,43,74,46,96,92,41,80,70,27,35,39,40,6,26,55,67,89,38,71,78,49,58,60,56,38,63,78,43,82,43,77,56,78,50,82,57,31,26,23,28,9,52,57,28,26,63,75,69,72,50,56,75,76,37,72,51,60,59,94,80,47,70,24,37,21,44,15,32,21,56,69,90,43,73,71,66,17,39,12,33,39,34,30,31,69,51,30,17,59,76,62,70,32,73,75,36,22,13,32,36,41,28,37,56,39,98,85,49,57,64,69,70,49,73,74,109

Foldseek 3Di:
DVVVVCVVVVVVNVVVVVVVVVVVCVVVVVVVVVVVVVVLVCLVVPPVFLDKFADPPDPDLQRTWDFLVVQVVLCPQPFFDDKWFWHWHFDDFDPQHGAIEIATAPPDPNQVLFPFPDFDGAHDALEKEAQPVLCVVVVHDAQDWGQQVNRTHGHGTYGYNVNPNRRNYMYYHNCNSCVSRVNVSIGSMMGTHGDPPDDSVVRVVD

Mean predicted aligned error: 7.85 Å

Secondary structure (DSSP, 8-state):
-HHHHHHHTHHHHHHHHHHHHHHHHHHHHHHHHHHHHHHHHHHHH--SSSEEEE-TT-SSGGG--EETTHHHHHHTSTTEEEEEEEEEEEEEETTEEEEEEEEE-TT-HHHHTS-EEEE----STTEEEEEHHHHHHHT--TT-EEEETTEEEEEEEEE--S-HHHHTSEEEEHHHHHHHHT-TTEESEEEEEEPTT--HHHHHT-

pLDDT: mean 88.61, std 9.31, range [49.97, 97.88]